Protein 6KU8 (pdb70)

InterPro domains:
  IPR000081 Peptidase C3, picornavirus core protein 2A [PF00947] (864-983)
  IPR000199 Peptidase C3A/C3B, picornaviral [PF00548] (1511-1676)
  IPR000605 Helicase, superfamily 3, single-stranded DNA/RNA virus [PF00910] (1211-1307)
  IPR001205 RNA-directed RNA polymerase, C-terminal domain [PF00680] (1720-2123)
  IPR001676 Picornavirus capsid [PF00073] (92-300)
  IPR001676 Picornavirus capsid [PF00073] (361-524)
  IPR002527 Picornavirus 2B protein [PF01552] (991-1081)
  IPR003138 Picornavirus coat protein VP4 [PF02226] (2-63)
  IPR007094 RNA-directed RNA polymerase, catalytic domain [PS50507] (1920-2033)
  IPR009003 Peptidase S1, PA clan [SSF50494] (847-982)
  IPR009003 Peptidase S1, PA clan [SSF50494] (1505-1694)
  IPR014759 Helicase, superfamily 3, single-stranded RNA virus [PS51218] (1187-1346)
  IPR014838 Poliovirus 3A protein-like [PF08727] (1418-1458)
  IPR027417 P-loop containing nucleoside triphosphate hydrolase [G3DSA:3.40.50.300] (1153-1267)
  IPR027417 P-loop containing nucleoside triphosphate hydrolase [SSF52540] (1193-1328)
  IPR029053 Viral coat protein subunit [G3DSA:2.60.120.20] (69-332)
  IPR029053 Viral coat protein subunit [G3DSA:2.60.120.20] (333-567)
  IPR029053 Viral coat protein subunit [G3DSA:2.60.120.20] (571-848)
  IPR033703 Picornavirus/Calicivirus coat protein [cd00205] (123-325)
  IPR033703 Picornavirus/Calicivirus coat protein [cd00205] (375-558)

Structure (mmCIF, N/CA/C/O backbone):
data_6KU8
#
_entry.id   6KU8
#
_cell.length_a   52.903
_cell.length_b   95.626
_cell.length_c   98.853
_cell.angle_alpha   90.00
_cell.angle_beta   90.00
_cell.angle_gamma   90.00
#
_symmetry.space_group_name_H-M   'C 2 2 21'
#
loop_
_entity.id
_entity.type
_entity.pdbx_description
1 polymer 'Genome polyprotein'
2 non-polymer '4-{2-(4-FLUORO-BENZYL)-6-METHYL-5-[(5-METHYL-ISOXAZOLE-3-CARBONYL)-AMINO]-4-OXO-HEPTANOYLAMINO}-5-(2-OXO-PYRROLIDIN-3-YL)-PENTANOIC ACID ETHYL ESTER'
3 water water
#
loop_
_atom_site.group_PDB
_atom_site.id
_atom_site.type_symbol
_atom_site.label_atom_id
_atom_site.label_alt_id
_atom_site.label_comp_id
_atom_site.label_asym_id
_atom_site.label_entity_id
_atom_site.label_seq_id
_atom_site.pdbx_PDB_ins_code
_atom_site.Cartn_x
_atom_site.Cartn_y
_atom_site.Cartn_z
_atom_site.occupancy
_atom_site.B_iso_or_equiv
_atom_site.auth_seq_id
_atom_site.auth_comp_id
_atom_site.auth_asym_id
_atom_site.auth_atom_id
_atom_site.pdbx_PDB_model_num
ATOM 1 N N . HIS A 1 7 ? 19.485 7.119 3.421 1.00 52.99 4 HIS A N 1
ATOM 2 C CA . HIS A 1 7 ? 20.421 7.443 4.492 1.00 57.43 4 HIS A CA 1
ATOM 3 C C . HIS A 1 7 ? 21.766 7.752 3.857 1.00 53.05 4 HIS A C 1
ATOM 4 O O . HIS A 1 7 ? 21.932 8.801 3.225 1.00 51.48 4 HIS A O 1
ATOM 6 N N . GLU A 1 8 ? 22.727 6.837 4.043 1.00 50.90 5 GLU A N 1
ATOM 7 C CA . GLU A 1 8 ? 23.842 6.742 3.105 1.00 41.18 5 GLU A CA 1
ATOM 8 C C . GLU A 1 8 ? 23.328 6.584 1.679 1.00 31.11 5 GLU A C 1
ATOM 9 O O . GLU A 1 8 ? 23.827 7.238 0.759 1.00 27.35 5 GLU A O 1
ATOM 15 N N . PHE A 1 9 ? 22.317 5.727 1.483 1.00 28.13 6 PHE A N 1
ATOM 16 C CA . PHE A 1 9 ? 21.705 5.557 0.165 1.00 25.86 6 PHE A CA 1
ATOM 17 C C . PHE A 1 9 ? 21.264 6.898 -0.422 1.00 26.62 6 PHE A C 1
ATOM 18 O O . PHE A 1 9 ? 21.569 7.217 -1.577 1.00 23.43 6 PHE A O 1
ATOM 26 N N . VAL A 1 10 ? 20.533 7.695 0.355 1.00 21.79 7 VAL A N 1
ATOM 27 C CA . VAL A 1 10 ? 19.993 8.938 -0.192 1.00 25.68 7 VAL A CA 1
ATOM 28 C C . VAL A 1 10 ? 21.116 9.916 -0.513 1.00 26.89 7 VAL A C 1
ATOM 29 O O . VAL A 1 10 ? 21.125 10.541 -1.581 1.00 23.58 7 VAL A O 1
ATOM 33 N N . ARG A 1 11 ? 22.084 10.070 0.396 1.00 25.06 8 ARG A N 1
ATOM 34 C CA . ARG A 1 11 ? 23.211 10.951 0.104 1.00 27.07 8 ARG A CA 1
ATOM 35 C C . ARG A 1 11 ? 23.941 10.517 -1.163 1.00 27.35 8 ARG A C 1
ATOM 36 O O . ARG A 1 11 ? 24.305 11.355 -1.999 1.00 25.69 8 ARG A O 1
ATOM 44 N N . ALA A 1 12 ? 24.188 9.214 -1.316 1.00 24.48 9 ALA A N 1
ATOM 45 C CA . ALA A 1 12 ? 24.863 8.747 -2.525 1.00 27.37 9 ALA A CA 1
ATOM 46 C C . ALA A 1 12 ? 24.034 9.053 -3.768 1.00 26.37 9 ALA A C 1
ATOM 47 O O . ALA A 1 12 ? 24.583 9.385 -4.828 1.00 25.39 9 ALA A O 1
ATOM 49 N N . LEU A 1 13 ? 22.709 8.953 -3.654 1.00 22.58 10 LEU A N 1
ATOM 50 C CA . LEU A 1 13 ? 21.830 9.307 -4.769 1.00 21.22 10 LEU A CA 1
ATOM 51 C C . LEU A 1 13 ? 22.018 10.764 -5.176 1.00 20.28 10 LEU A C 1
ATOM 52 O O . LEU A 1 13 ? 22.221 11.076 -6.359 1.00 21.72 10 LEU A O 1
ATOM 57 N N . ILE A 1 14 ? 21.954 11.677 -4.206 1.00 22.02 11 ILE A N 1
ATOM 58 C CA . ILE A 1 14 ? 22.152 13.094 -4.510 1.00 21.29 11 ILE A CA 1
ATOM 59 C C . ILE A 1 14 ? 23.507 13.313 -5.183 1.00 22.52 11 ILE A C 1
ATOM 60 O O . ILE A 1 14 ? 23.604 13.978 -6.222 1.00 21.08 11 ILE A O 1
ATOM 65 N N . LYS A 1 15 ? 24.578 12.774 -4.586 1.00 23.01 12 LYS A N 1
ATOM 66 C CA . LYS A 1 15 ? 25.923 13.002 -5.118 1.00 22.66 12 LYS A CA 1
ATOM 67 C C . LYS A 1 15 ? 26.085 12.442 -6.527 1.00 24.28 12 LYS A C 1
ATOM 68 O O . LYS A 1 15 ? 26.771 13.041 -7.368 1.00 23.69 12 LYS A O 1
ATOM 74 N N . ARG A 1 16 ? 25.487 11.282 -6.800 1.00 21.72 13 ARG A N 1
ATOM 75 C CA . ARG A 1 16 ? 25.763 10.588 -8.056 1.00 20.04 13 ARG A CA 1
ATOM 76 C C . ARG A 1 16 ? 24.857 11.075 -9.184 1.00 24.27 13 ARG A C 1
ATOM 77 O O . ARG A 1 16 ? 25.304 11.194 -10.330 1.00 20.56 13 ARG A O 1
ATOM 85 N N . ASN A 1 17 ? 23.591 11.388 -8.879 1.00 20.33 14 ASN A N 1
ATOM 86 C CA . ASN A 1 17 ? 22.591 11.595 -9.918 1.00 22.25 14 ASN A CA 1
ATOM 87 C C . ASN A 1 17 ? 21.931 12.971 -9.927 1.00 20.43 14 ASN A C 1
ATOM 88 O O . ASN A 1 17 ? 21.187 13.260 -10.866 1.00 22.64 14 ASN A O 1
ATOM 93 N N . CYS A 1 18 ? 22.176 13.825 -8.942 1.00 21.22 15 CYS A N 1
ATOM 94 C CA . CYS A 1 18 ? 21.457 15.085 -8.825 1.00 20.15 15 CYS A CA 1
ATOM 95 C C . CYS A 1 18 ? 22.351 16.276 -9.143 1.00 18.78 15 CYS A C 1
ATOM 96 O O . CYS A 1 18 ? 23.550 16.272 -8.853 1.00 20.82 15 CYS A O 1
ATOM 99 N N . HIS A 1 19 ? 21.731 17.304 -9.724 1.00 18.24 16 HIS A N 1
ATOM 100 C CA . HIS A 1 19 ? 22.395 18.505 -10.203 1.00 19.48 16 HIS A CA 1
ATOM 101 C C . HIS A 1 19 ? 21.496 19.710 -9.969 1.00 20.49 16 HIS A C 1
ATOM 102 O O . HIS A 1 19 ? 20.265 19.590 -9.895 1.00 22.52 16 HIS A O 1
ATOM 109 N N . VAL A 1 20 ? 22.127 20.874 -9.857 1.00 22.39 17 VAL A N 1
ATOM 110 C CA . VAL A 1 20 ? 21.414 22.135 -9.695 1.00 20.39 17 VAL A CA 1
ATOM 111 C C . VAL A 1 20 ? 21.019 22.628 -11.076 1.00 23.51 17 VAL A C 1
ATOM 112 O O . VAL A 1 20 ? 21.879 22.863 -11.928 1.00 26.26 17 VAL A O 1
ATOM 116 N N . ILE A 1 21 ? 19.725 22.797 -11.297 1.00 21.32 18 ILE A N 1
ATOM 117 C CA . ILE A 1 21 ? 19.208 23.339 -12.546 1.00 27.92 18 ILE A CA 1
ATOM 118 C C . ILE A 1 21 ? 18.704 24.742 -12.252 1.00 27.71 18 ILE A C 1
ATOM 119 O O . ILE A 1 21 ? 17.996 24.960 -11.262 1.00 28.51 18 ILE A O 1
ATOM 124 N N . THR A 1 22 ? 19.109 25.700 -13.079 1.00 24.56 19 THR A N 1
ATOM 125 C CA . THR A 1 22 ? 18.781 27.106 -12.883 1.00 30.10 19 THR A CA 1
ATOM 126 C C . THR A 1 22 ? 17.942 27.546 -14.070 1.00 30.03 19 THR A C 1
ATOM 127 O O . THR A 1 22 ? 18.376 27.404 -15.216 1.00 29.46 19 THR A O 1
ATOM 131 N N . THR A 1 23 ? 16.736 28.038 -13.799 1.00 29.86 20 THR A N 1
ATOM 132 C CA . THR A 1 23 ? 15.883 28.644 -14.816 1.00 32.79 20 THR A CA 1
ATOM 133 C C . THR A 1 23 ? 15.446 30.018 -14.325 1.00 35.88 20 THR A C 1
ATOM 134 O O . THR A 1 23 ? 15.805 30.451 -13.228 1.00 35.20 20 THR A O 1
ATOM 138 N N . SER A 1 24 ? 14.644 30.707 -15.139 1.00 34.79 21 SER A N 1
ATOM 139 C CA . SER A 1 24 ? 14.073 31.966 -14.687 1.00 35.67 21 SER A CA 1
ATOM 140 C C . SER A 1 24 ? 13.215 31.782 -13.442 1.00 39.37 21 SER A C 1
ATOM 141 O O . SER A 1 24 ? 12.977 32.752 -12.719 1.00 37.93 21 SER A O 1
ATOM 144 N N . LYS A 1 25 ? 12.763 30.559 -13.159 1.00 35.50 22 LYS A N 1
ATOM 145 C CA . LYS A 1 25 ? 11.994 30.299 -11.946 1.00 37.92 22 LYS A CA 1
ATOM 146 C C . LYS A 1 25 ? 12.874 30.018 -10.729 1.00 38.25 22 LYS A C 1
ATOM 147 O O . LYS A 1 25 ? 12.343 29.675 -9.664 1.00 40.33 22 LYS A O 1
ATOM 153 N N . GLY A 1 26 ? 14.187 30.152 -10.857 1.00 33.32 23 GLY A N 1
ATOM 154 C CA . GLY A 1 26 ? 15.093 29.919 -9.752 1.00 30.86 23 GLY A CA 1
ATOM 155 C C . GLY A 1 26 ? 15.846 28.608 -9.876 1.00 27.57 23 GLY A C 1
ATOM 156 O O . GLY A 1 26 ? 15.946 28.003 -10.947 1.00 25.75 23 GLY A O 1
ATOM 157 N N . GLU A 1 27 ? 16.378 28.164 -8.737 1.00 24.45 24 GLU A N 1
ATOM 158 C CA . GLU A 1 27 ? 17.186 26.957 -8.645 1.00 25.13 24 GLU A CA 1
ATOM 159 C C . GLU A 1 27 ? 16.321 25.771 -8.235 1.00 24.63 24 GLU A C 1
ATOM 160 O O . GLU A 1 27 ? 15.530 25.863 -7.296 1.00 22.49 24 GLU A O 1
ATOM 166 N N . PHE A 1 28 ? 16.488 24.661 -8.941 1.00 20.23 25 PHE A N 1
ATOM 167 C CA . PHE A 1 28 ? 15.771 23.425 -8.666 1.00 21.88 25 PHE A CA 1
ATOM 168 C C . PHE A 1 28 ? 16.779 22.296 -8.569 1.00 22.04 25 PHE A C 1
ATOM 169 O O . PHE A 1 28 ? 17.899 22.397 -9.083 1.00 19.91 25 PHE A O 1
ATOM 177 N N . ASN A 1 29 ? 16.362 21.212 -7.915 1.00 19.01 26 ASN A N 1
ATOM 178 C CA . ASN A 1 29 ? 17.109 19.963 -7.961 1.00 16.94 26 ASN A CA 1
ATOM 179 C C . ASN A 1 29 ? 16.659 19.166 -9.176 1.00 21.73 26 ASN A C 1
ATOM 180 O O . ASN A 1 29 ? 15.458 19.026 -9.421 1.00 19.03 26 ASN A O 1
ATOM 185 N N . MET A 1 30 ? 17.629 18.649 -9.927 1.00 18.64 27 MET A N 1
ATOM 186 C CA . MET A 1 30 ? 17.391 17.781 -11.066 1.00 19.22 27 MET A CA 1
ATOM 187 C C . MET A 1 30 ? 17.859 16.374 -10.719 1.00 19.40 27 MET A C 1
ATOM 188 O O . MET A 1 30 ? 18.990 16.187 -10.249 1.00 20.00 27 MET A O 1
ATOM 193 N N . LEU A 1 31 ? 16.994 15.389 -10.943 1.00 18.79 28 LEU A N 1
ATOM 194 C CA . LEU A 1 31 ? 17.276 13.999 -10.591 1.00 19.41 28 LEU A CA 1
ATOM 195 C C . LEU A 1 31 ? 17.491 13.194 -11.871 1.00 21.18 28 LEU A C 1
ATOM 196 O O . LEU A 1 31 ? 16.547 12.954 -12.627 1.00 20.71 28 LEU A O 1
ATOM 201 N N . GLY A 1 32 ? 18.726 12.756 -12.106 1.00 22.96 29 GLY A N 1
ATOM 202 C CA . GLY A 1 32 ? 18.968 11.830 -13.198 1.00 22.67 29 GLY A CA 1
ATOM 203 C C . GLY A 1 32 ? 18.376 10.466 -12.888 1.00 22.39 29 GLY A C 1
ATOM 204 O O . GLY A 1 32 ? 18.418 9.988 -11.750 1.00 21.76 29 GLY A O 1
ATOM 205 N N . ILE A 1 33 ? 17.806 9.834 -13.915 1.00 20.51 30 ILE A N 1
ATOM 206 C CA . ILE A 1 33 ? 17.106 8.560 -13.769 1.00 18.27 30 ILE A CA 1
ATOM 207 C C . ILE A 1 33 ? 17.893 7.421 -14.411 1.00 23.90 30 ILE A C 1
ATOM 208 O O . ILE A 1 33 ? 18.081 6.357 -13.809 1.00 21.86 30 ILE A O 1
ATOM 213 N N . HIS A 1 34 ? 18.350 7.623 -15.644 1.00 19.78 31 HIS A N 1
ATOM 214 C CA . HIS A 1 34 ? 19.050 6.605 -16.425 1.00 21.43 31 HIS A CA 1
ATOM 215 C C . HIS A 1 34 ? 19.505 7.253 -17.715 1.00 24.98 31 HIS A C 1
ATOM 216 O O . HIS A 1 34 ? 18.884 8.216 -18.183 1.00 23.60 31 HIS A O 1
ATOM 223 N N . ASP A 1 35 ? 20.589 6.713 -18.284 1.00 27.93 32 ASP A N 1
ATOM 224 C CA . ASP A 1 35 ? 21.138 7.180 -19.557 1.00 24.35 32 ASP A CA 1
ATOM 225 C C . ASP A 1 35 ? 21.247 8.707 -19.511 1.00 23.61 32 ASP A C 1
ATOM 226 O O . ASP A 1 35 ? 21.879 9.250 -18.593 1.00 22.34 32 ASP A O 1
ATOM 231 N N . ASN A 1 36 ? 20.679 9.433 -20.467 1.00 20.28 33 ASN A N 1
ATOM 232 C CA . ASN A 1 36 ? 20.719 10.890 -20.471 1.00 23.07 33 ASN A CA 1
ATOM 233 C C . ASN A 1 36 ? 19.378 11.495 -20.078 1.00 19.45 33 ASN A C 1
ATOM 234 O O . ASN A 1 36 ? 19.089 12.634 -20.447 1.00 23.62 33 ASN A O 1
ATOM 239 N N . CYS A 1 37 ? 18.544 10.749 -19.351 1.00 22.17 34 CYS A N 1
ATOM 240 C CA . CYS A 1 37 ? 17.184 11.173 -19.032 1.00 22.01 34 CYS A CA 1
ATOM 241 C C . CYS A 1 37 ? 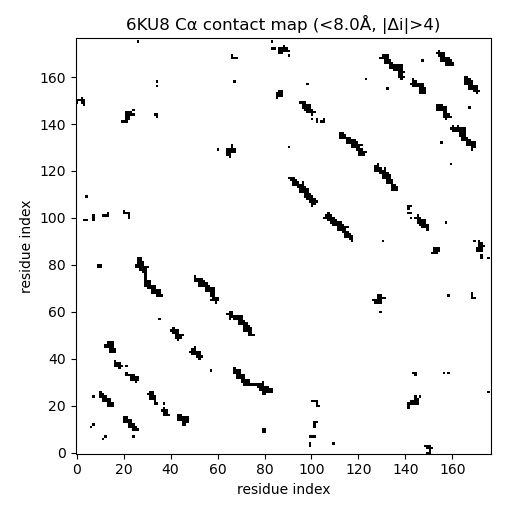17.097 11.596 -17.569 1.00 21.38 34 CYS A C 1
ATOM 242 O O . CYS A 1 37 ? 17.398 10.799 -16.673 1.00 21.01 34 CYS A O 1
ATOM 245 N N . ALA A 1 38 ? 16.666 12.834 -17.336 1.00 18.21 35 ALA A N 1
ATOM 246 C CA . ALA A 1 38 ? 16.496 13.385 -15.998 1.00 20.25 35 ALA A CA 1
ATOM 247 C C . ALA A 1 38 ? 15.060 13.847 -15.797 1.00 21.90 35 ALA A C 1
ATOM 248 O O . ALA A 1 38 ? 14.281 14.003 -16.739 1.00 23.05 35 ALA A O 1
ATOM 250 N N . VAL A 1 39 ? 14.726 14.089 -14.541 1.00 18.13 36 VAL A N 1
ATOM 251 C CA . VAL A 1 39 ? 13.417 14.579 -14.153 1.00 16.08 36 VAL A CA 1
ATOM 252 C C . VAL A 1 39 ? 13.586 15.953 -13.512 1.00 23.51 36 VAL A C 1
ATOM 253 O O . VAL A 1 39 ? 14.557 16.203 -12.789 1.00 21.06 36 VAL A O 1
ATOM 257 N N . VAL A 1 40 ? 12.685 16.867 -13.862 1.00 19.41 37 VAL A N 1
ATOM 258 C CA . VAL A 1 40 ? 12.608 18.191 -13.245 1.00 17.81 37 VAL A CA 1
ATOM 259 C C . VAL A 1 40 ? 11.153 18.550 -13.046 1.00 21.85 37 VAL A C 1
ATOM 260 O O . VAL A 1 40 ? 10.262 18.052 -13.755 1.00 23.39 37 VAL A O 1
ATOM 264 N N . PRO A 1 41 ? 10.867 19.439 -12.111 1.00 21.97 38 PRO A N 1
ATOM 265 C CA . PRO A 1 41 ? 9.481 19.882 -11.958 1.00 22.35 38 PRO A CA 1
ATOM 266 C C . PRO A 1 41 ? 9.030 20.652 -13.196 1.00 24.12 38 PRO A C 1
ATOM 267 O O . PRO A 1 41 ? 9.775 21.461 -13.755 1.00 23.34 38 PRO A O 1
ATOM 271 N N . THR A 1 42 ? 7.804 20.371 -13.639 1.00 22.12 39 THR A N 1
ATOM 272 C CA . THR A 1 42 ? 7.277 21.042 -14.829 1.00 21.77 39 THR A CA 1
ATOM 273 C C . THR A 1 42 ? 7.259 22.557 -14.656 1.00 26.80 39 THR A C 1
ATOM 274 O O . THR A 1 42 ? 7.535 23.296 -15.608 1.00 25.57 39 THR A O 1
ATOM 278 N N . HIS A 1 43 ? 6.949 23.043 -13.448 1.00 26.26 40 HIS A N 1
ATOM 279 C CA . HIS A 1 43 ? 6.866 24.491 -13.247 1.00 30.33 40 HIS A CA 1
ATOM 280 C C . HIS A 1 43 ? 8.230 25.172 -13.192 1.00 30.83 40 HIS A C 1
ATOM 281 O O . HIS A 1 43 ? 8.281 26.395 -13.022 1.00 29.85 40 HIS A O 1
ATOM 288 N N . ALA A 1 44 ? 9.334 24.430 -13.311 1.00 24.79 41 ALA A N 1
ATOM 289 C CA . ALA A 1 44 ? 10.617 25.082 -13.538 1.00 28.03 41 ALA A CA 1
ATOM 290 C C . ALA A 1 44 ? 10.688 25.695 -14.929 1.00 27.61 41 ALA A C 1
ATOM 291 O O . ALA A 1 44 ? 11.530 26.566 -15.170 1.00 30.14 41 ALA A O 1
ATOM 293 N N . GLU A 1 45 ? 9.821 25.257 -15.842 1.00 29.99 42 GLU A N 1
ATOM 294 C CA . GLU A 1 45 ? 9.697 25.830 -17.186 1.00 31.83 42 GLU A CA 1
ATOM 295 C C . GLU A 1 45 ? 11.019 25.802 -17.948 1.00 33.58 42 GLU A C 1
ATOM 296 O O . GLU A 1 45 ? 11.467 26.810 -18.504 1.00 29.35 42 GLU A O 1
ATOM 302 N N . CYS A 1 46 ? 11.636 24.623 -18.000 1.00 28.93 43 CYS A N 1
ATOM 303 C CA . CYS A 1 46 ? 12.910 24.497 -18.697 1.00 27.23 43 CYS A CA 1
ATOM 304 C C . CYS A 1 46 ? 12.743 24.800 -20.183 1.00 33.57 43 CYS A C 1
ATOM 305 O O . CYS A 1 46 ? 11.719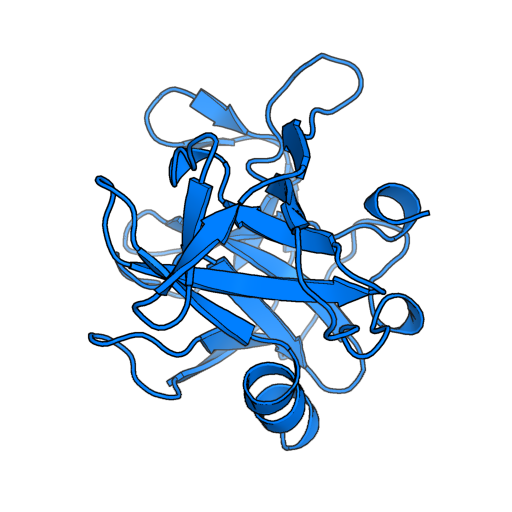 24.475 -20.789 1.00 31.01 43 CYS A O 1
ATOM 308 N N . GLY A 1 47 ? 13.756 25.440 -20.766 1.00 33.14 44 GLY A N 1
ATOM 309 C CA . GLY A 1 47 ? 13.770 25.761 -22.179 1.00 32.99 44 GLY A CA 1
ATOM 310 C C . GLY A 1 47 ? 14.489 24.715 -23.009 1.00 36.21 44 GLY A C 1
ATOM 311 O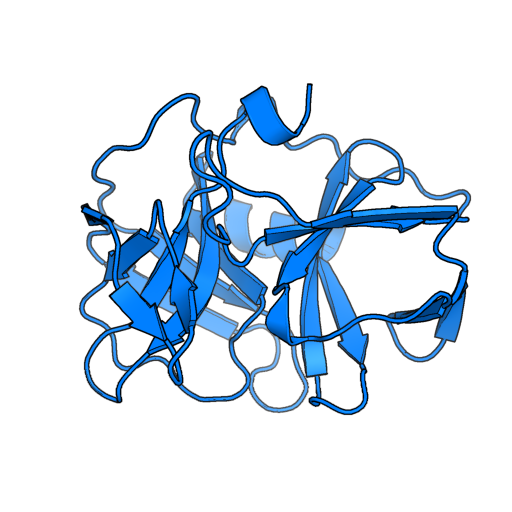 O . GLY A 1 47 ? 14.761 23.598 -22.559 1.00 33.45 44 GLY A O 1
ATOM 312 N N . ASP A 1 48 ? 14.790 25.086 -24.256 1.00 34.50 45 ASP A N 1
ATOM 313 C CA . ASP A 1 48 ? 15.469 24.161 -25.154 1.00 34.15 45 ASP A CA 1
ATOM 314 C C . ASP A 1 48 ? 16.908 23.924 -24.734 1.00 30.93 45 ASP A C 1
ATOM 315 O O . ASP A 1 48 ? 17.506 22.921 -25.132 1.00 31.31 45 ASP A O 1
ATOM 320 N N . SER A 1 49 ? 17.476 24.813 -23.938 1.00 31.81 46 SER A N 1
ATOM 321 C CA . SER A 1 49 ? 18.681 24.488 -23.201 1.00 30.97 46 SER A CA 1
ATOM 322 C C . SER A 1 49 ? 18.498 24.967 -21.773 1.00 33.51 46 SER A C 1
ATOM 323 O O . SER A 1 49 ? 17.784 25.944 -21.508 1.00 31.90 46 SER A O 1
ATOM 326 N N . VAL A 1 50 ? 19.125 24.239 -20.853 1.00 30.44 47 VAL A N 1
ATOM 327 C CA . VAL A 1 50 ? 18.965 24.457 -19.427 1.00 30.16 47 VAL A CA 1
ATOM 328 C C . VAL A 1 50 ? 20.344 2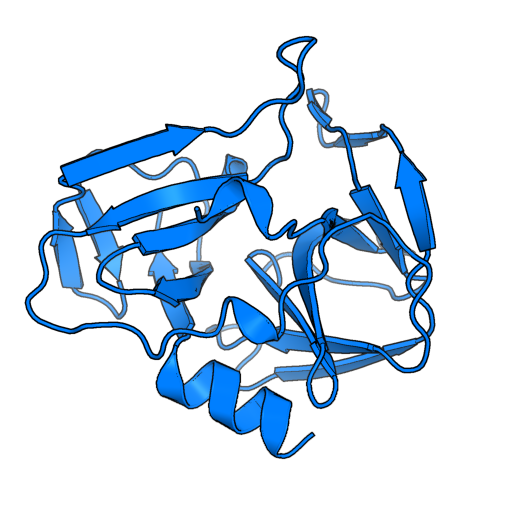4.639 -18.815 1.00 27.95 47 VAL A C 1
ATOM 329 O O . VAL A 1 50 ? 21.337 24.073 -19.287 1.00 27.28 47 VAL A O 1
ATOM 333 N N . THR A 1 51 ? 20.399 25.451 -17.768 1.00 26.08 48 THR A N 1
ATOM 334 C CA . THR A 1 51 ? 21.613 25.638 -16.983 1.00 28.98 48 THR A CA 1
ATOM 335 C C . THR A 1 51 ? 21.690 24.539 -15.931 1.00 30.15 48 THR A C 1
ATOM 336 O O . THR A 1 51 ? 20.876 24.501 -15.001 1.00 27.86 48 THR A O 1
ATOM 340 N N . ILE A 1 52 ? 22.671 23.652 -16.077 1.00 26.46 49 ILE A N 1
ATOM 341 C CA . ILE A 1 52 ? 22.928 22.577 -15.130 1.00 24.63 49 ILE A CA 1
ATOM 342 C C . ILE A 1 52 ? 24.312 22.800 -14.535 1.00 25.25 49 ILE A C 1
ATOM 343 O O . ILE A 1 52 ? 25.296 22.907 -15.276 1.00 24.27 49 ILE A O 1
ATOM 348 N N . ASP A 1 53 ? 24.384 22.872 -13.204 1.00 21.56 50 ASP A N 1
ATOM 349 C CA . ASP A 1 53 ? 25.638 23.140 -12.495 1.00 24.51 50 ASP A CA 1
ATOM 350 C C . ASP A 1 53 ? 26.395 24.300 -13.151 1.00 26.57 50 ASP A C 1
ATOM 351 O O . ASP A 1 53 ? 27.611 24.252 -13.346 1.00 25.52 50 ASP A O 1
ATOM 356 N N . GLY A 1 54 ? 25.660 25.346 -13.514 1.00 25.03 51 GLY A N 1
ATOM 357 C CA . GLY A 1 54 ? 26.262 26.547 -14.054 1.00 25.92 51 GLY A CA 1
ATOM 358 C C . GLY A 1 54 ? 26.665 26.493 -15.511 1.00 32.83 51 GLY A C 1
ATOM 359 O O . GLY A 1 54 ? 27.305 27.435 -15.991 1.00 36.14 51 GLY A O 1
ATOM 360 N N . ARG A 1 55 ? 26.314 25.440 -16.241 1.00 25.73 52 ARG A N 1
ATOM 361 C CA . ARG A 1 55 ? 26.659 25.338 -17.655 1.00 31.47 52 ARG A CA 1
ATOM 362 C C . ARG A 1 55 ? 25.406 25.117 -18.490 1.00 31.81 52 ARG A C 1
ATOM 363 O O . ARG A 1 55 ? 24.460 24.460 -18.048 1.00 28.43 52 ARG A O 1
ATOM 371 N N . GLU A 1 56 ? 25.411 25.640 -19.719 1.00 30.03 53 GLU A N 1
ATOM 372 C CA . GLU A 1 56 ? 24.279 25.426 -20.616 1.00 29.67 53 GLU A CA 1
ATOM 373 C C . GLU A 1 56 ? 24.349 24.026 -21.207 1.00 28.00 53 GLU A C 1
ATOM 374 O O . GLU A 1 56 ? 25.373 23.624 -21.763 1.00 28.11 53 GLU A O 1
ATOM 380 N N . VAL A 1 57 ? 23.257 23.281 -21.070 1.00 29.36 54 VAL A N 1
ATOM 381 C CA . VAL A 1 57 ? 23.134 21.934 -21.606 1.00 23.28 54 VAL A CA 1
ATOM 382 C C . VAL A 1 57 ? 21.946 21.914 -22.561 1.00 28.07 54 VAL A C 1
ATOM 38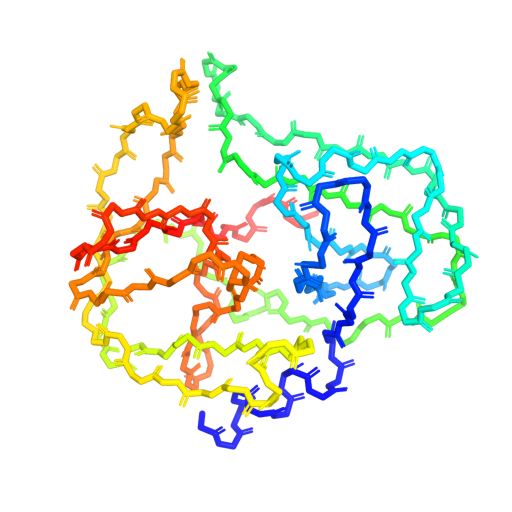3 O O . VAL A 1 57 ? 20.842 22.335 -22.193 1.00 25.13 54 VAL A O 1
ATOM 387 N N . ARG A 1 58 ? 22.170 21.420 -23.779 1.00 24.80 55 ARG A N 1
ATOM 388 C CA . ARG A 1 58 ? 21.095 21.343 -24.759 1.00 22.84 55 ARG A CA 1
ATOM 389 C C . ARG A 1 58 ? 20.141 20.205 -24.425 1.00 23.26 55 ARG A C 1
ATOM 390 O O . ARG A 1 58 ? 20.574 19.080 -24.142 1.00 25.93 55 ARG A O 1
ATOM 398 N N . VAL A 1 59 ? 18.842 20.502 -24.461 1.00 28.78 56 VAL A N 1
ATOM 399 C CA . VAL A 1 59 ? 17.790 19.506 -24.256 1.00 24.00 56 VAL A CA 1
ATOM 400 C C . VAL A 1 59 ? 17.416 18.918 -25.614 1.00 26.36 56 VAL A C 1
ATOM 401 O O . VAL A 1 59 ? 16.871 19.616 -26.469 1.00 24.95 56 VAL A O 1
ATOM 405 N N . LEU A 1 60 ? 17.680 17.623 -25.802 1.00 22.86 57 LEU A N 1
ATOM 406 C CA . LEU A 1 60 ? 17.339 16.978 -27.067 1.00 24.95 57 LEU A CA 1
ATOM 407 C C . LEU A 1 60 ? 15.834 16.782 -27.195 1.00 31.68 57 LEU A C 1
ATOM 408 O O . LEU A 1 60 ? 15.269 16.946 -28.282 1.00 31.50 57 LEU A O 1
ATOM 413 N N . LYS A 1 61 ? 15.169 16.440 -26.095 1.00 26.43 58 LYS A N 1
ATOM 414 C CA . LYS A 1 61 ? 13.732 16.224 -26.079 1.00 23.58 58 LYS A CA 1
ATOM 415 C C . LYS A 1 61 ? 13.230 16.468 -24.664 1.00 28.79 58 LYS A C 1
ATOM 416 O O . LYS A 1 61 ? 13.920 16.155 -23.688 1.00 24.84 58 LYS A O 1
ATOM 422 N N . GLN A 1 62 ? 12.031 17.048 -24.571 1.00 26.83 59 GLN A N 1
ATOM 423 C CA . GLN A 1 62 ? 11.364 17.340 -23.306 1.00 25.94 59 GLN A CA 1
ATOM 424 C C . GLN A 1 62 ? 9.991 16.677 -23.334 1.00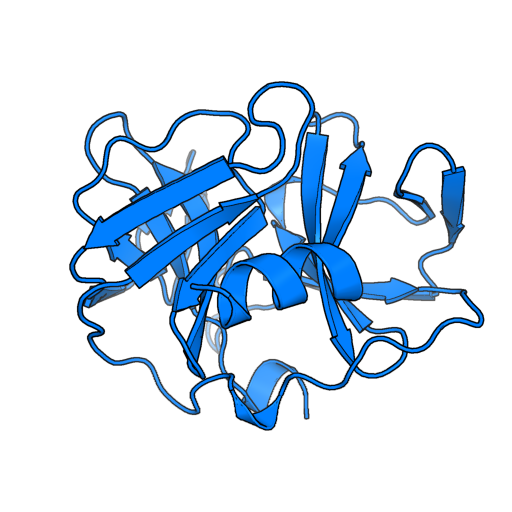 31.88 59 GLN A C 1
ATOM 425 O O . GLN A 1 62 ? 9.273 16.791 -24.333 1.00 30.37 59 GLN A O 1
ATOM 431 N N . CYS A 1 63 ? 9.642 15.935 -22.277 1.00 25.49 60 CYS A N 1
ATOM 432 C CA . CYS A 1 63 ? 8.329 15.290 -22.181 1.00 25.84 60 CYS A CA 1
ATOM 433 C C . CYS A 1 63 ? 7.637 15.749 -20.905 1.00 28.30 60 CYS A C 1
ATOM 434 O O . CYS A 1 63 ? 8.070 15.407 -19.800 1.00 22.09 60 CYS A O 1
ATOM 437 N N . ILE A 1 64 ? 6.551 16.496 -21.054 1.00 27.82 61 ILE A N 1
ATOM 438 C CA . ILE A 1 64 ? 5.770 16.960 -19.914 1.00 25.94 61 ILE A CA 1
ATOM 439 C C . ILE A 1 64 ? 4.741 15.874 -19.622 1.00 29.26 61 ILE A C 1
ATOM 440 O O . ILE A 1 64 ? 3.836 15.636 -20.420 1.00 26.28 61 ILE A O 1
ATOM 445 N N . LEU A 1 65 ? 4.901 15.186 -18.496 1.00 23.69 62 LEU A N 1
ATOM 446 C CA . LEU A 1 65 ? 4.098 14.008 -18.222 1.00 23.16 62 LEU A CA 1
ATOM 447 C C . LEU A 1 65 ? 2.721 14.376 -17.694 1.00 26.99 62 LEU A C 1
ATOM 448 O O . LEU A 1 65 ? 2.564 15.261 -16.843 1.00 24.20 62 LEU A O 1
ATOM 453 N N . THR A 1 66 ? 1.736 13.626 -18.163 1.00 24.55 63 THR A N 1
ATOM 454 C CA . THR A 1 66 ? 0.332 13.874 -17.916 1.00 32.31 63 THR A CA 1
ATOM 455 C C . THR A 1 66 ? -0.308 12.531 -17.583 1.00 28.24 63 THR A C 1
ATOM 456 O O . THR A 1 66 ? 0.237 11.479 -17.921 1.00 33.21 63 THR A O 1
ATOM 460 N N . ASP A 1 67 ? -1.448 12.553 -16.893 1.00 31.80 64 ASP A N 1
ATOM 461 C CA . ASP A 1 67 ? -2.206 11.316 -16.737 1.00 31.86 64 ASP A CA 1
ATOM 462 C C . ASP A 1 67 ? -3.083 11.114 -17.981 1.00 35.99 64 ASP A C 1
ATOM 463 O O . ASP A 1 67 ? -3.047 11.913 -18.917 1.00 32.22 64 ASP A O 1
ATOM 468 N N . THR A 1 68 ? -3.879 10.036 -18.009 1.00 39.78 65 THR A N 1
ATOM 469 C CA . THR A 1 68 ? -4.680 9.765 -19.207 1.00 46.89 65 THR A CA 1
ATOM 470 C C . THR A 1 68 ? -5.801 10.774 -19.416 1.00 45.84 65 THR A C 1
ATOM 471 O O . THR A 1 68 ? -6.530 10.665 -20.406 1.00 48.95 65 THR A O 1
ATOM 475 N N . ASN A 1 69 ? -5.973 11.740 -18.516 1.00 45.66 66 ASN A N 1
ATOM 476 C CA . ASN A 1 69 ? -6.895 12.844 -18.732 1.00 42.35 66 ASN A CA 1
ATOM 477 C C . ASN A 1 69 ? -6.155 14.151 -18.966 1.00 40.99 66 ASN A C 1
ATOM 478 O O . ASN A 1 69 ? -6.725 15.228 -18.782 1.00 40.58 66 ASN A O 1
ATOM 483 N N . ASP A 1 70 ? -4.887 14.070 -19.371 1.00 40.30 67 ASP A N 1
ATOM 484 C CA . ASP A 1 70 ? -4.085 15.239 -19.724 1.00 37.66 67 ASP A CA 1
ATOM 485 C C . ASP A 1 70 ? -3.926 16.210 -18.558 1.00 35.69 67 ASP A C 1
ATOM 486 O O . ASP A 1 70 ? -3.730 17.410 -18.766 1.00 30.54 67 ASP A O 1
ATOM 491 N N . THR A 1 71 ? -3.991 15.702 -17.325 1.00 30.76 68 THR A N 1
ATOM 492 C CA . THR A 1 71 ? -3.691 16.505 -16.145 1.00 32.48 68 THR A CA 1
ATOM 493 C C . THR A 1 71 ? -2.201 16.416 -15.830 1.00 26.42 68 THR A C 1
ATOM 494 O O . THR A 1 71 ? -1.630 15.323 -15.809 1.00 26.52 68 THR A O 1
ATOM 498 N N . ASP A 1 72 ? -1.582 17.568 -15.582 1.00 25.92 69 ASP A N 1
ATOM 499 C CA . ASP A 1 72 ? -0.165 17.614 -15.238 1.00 27.56 69 ASP A CA 1
ATOM 500 C C . ASP A 1 72 ? 0.161 16.708 -14.060 1.00 23.33 69 ASP A C 1
ATOM 501 O O . ASP A 1 72 ? -0.537 16.706 -13.047 1.00 21.03 69 ASP A O 1
ATOM 506 N N . THR A 1 73 ? 1.240 15.940 -14.192 1.00 25.01 70 THR A N 1
ATOM 507 C CA . THR A 1 73 ? 1.837 15.288 -13.035 1.00 21.67 70 THR A CA 1
ATOM 508 C C . THR A 1 73 ? 2.826 16.195 -12.306 1.00 22.20 70 THR A C 1
ATOM 509 O O . THR A 1 73 ? 3.257 15.849 -11.201 1.00 20.43 70 THR A O 1
ATOM 513 N N . GLU A 1 74 ? 3.213 17.322 -12.902 1.00 21.18 71 GLU A N 1
ATOM 514 C CA . GLU A 1 74 ? 4.267 18.226 -12.438 1.00 22.92 71 GLU A CA 1
ATOM 515 C C . GLU A 1 74 ? 5.650 17.636 -12.709 1.00 21.16 71 GLU A C 1
ATOM 516 O O . GLU A 1 74 ? 6.665 18.239 -12.307 1.00 21.20 71 GLU A O 1
ATOM 522 N N . ILE A 1 75 ? 5.733 16.481 -13.361 1.00 23.87 72 ILE A N 1
ATOM 523 C CA . ILE A 1 75 ? 6.999 15.880 -13.749 1.00 21.63 72 ILE A CA 1
ATOM 524 C C . ILE A 1 75 ? 7.250 16.122 -15.230 1.00 23.05 72 ILE A C 1
ATOM 525 O O . ILE A 1 75 ? 6.409 15.800 -16.081 1.00 22.52 72 ILE A O 1
ATOM 530 N N . THR A 1 76 ? 8.426 16.658 -15.536 1.00 23.52 73 THR A N 1
ATOM 531 C CA . THR A 1 76 ? 8.919 16.778 -16.896 1.00 23.40 73 THR A CA 1
ATOM 532 C C . THR A 1 76 ? 10.191 15.954 -17.026 1.00 24.49 73 THR A C 1
ATOM 533 O O . THR A 1 76 ? 11.062 16.018 -16.151 1.00 21.42 73 THR A O 1
ATOM 537 N N . LEU A 1 77 ? 10.273 15.150 -18.095 1.00 22.86 74 LEU A N 1
ATOM 538 C CA . LEU A 1 77 ? 11.483 14.410 -18.432 1.00 20.73 74 LEU A CA 1
ATOM 539 C C . LEU A 1 77 ? 12.327 15.247 -19.378 1.00 22.29 74 LEU A C 1
ATOM 540 O O . LEU A 1 77 ? 11.805 15.796 -20.355 1.00 20.74 74 LEU A O 1
ATOM 545 N N . LEU A 1 78 ? 13.620 15.358 -19.092 1.00 21.69 75 LEU A N 1
ATOM 546 C CA . LEU A 1 78 ? 14.565 15.980 -20.012 1.00 21.91 75 LEU A CA 1
ATOM 547 C C . LEU A 1 78 ? 15.504 14.910 -20.541 1.00 23.15 75 LEU A C 1
ATOM 548 O O . LEU A 1 78 ? 16.078 14.143 -19.760 1.00 23.16 75 LEU A O 1
ATOM 553 N N . TRP A 1 79 ? 15.646 14.844 -21.858 1.00 22.62 76 TRP A N 1
ATOM 554 C CA . TRP A 1 79 ? 16.678 14.020 -22.480 1.00 22.46 76 TRP A CA 1
ATOM 555 C C . TRP A 1 79 ? 17.780 14.981 -22.905 1.00 22.72 76 TRP A C 1
ATOM 556 O O . TRP A 1 79 ? 17.566 15.844 -23.764 1.00 24.26 76 TRP A O 1
ATOM 567 N N . LEU A 1 80 ? 18.944 14.841 -22.285 1.00 18.50 77 LEU A N 1
ATOM 568 C CA . LEU A 1 80 ? 20.008 15.833 -22.327 1.00 23.20 77 LEU A CA 1
ATOM 569 C C . LEU A 1 80 ? 21.104 15.447 -23.308 1.00 22.96 77 LEU A C 1
ATOM 570 O O . LEU A 1 80 ? 21.430 14.271 -23.475 1.00 26.38 77 LEU A O 1
ATOM 575 N N . ASP A 1 81 ? 21.690 16.463 -23.940 1.00 26.26 78 ASP A N 1
ATOM 576 C CA . ASP A 1 81 ? 22.775 16.254 -24.900 1.00 25.48 78 ASP A CA 1
ATOM 577 C C . ASP A 1 81 ? 24.103 16.243 -24.148 1.00 23.91 78 ASP A C 1
ATOM 578 O O . ASP A 1 81 ? 24.842 17.225 -24.104 1.00 28.71 78 ASP A O 1
ATOM 583 N N . GLN A 1 82 ? 24.399 15.096 -23.542 1.00 23.76 79 GLN A N 1
ATOM 584 C CA . GLN A 1 82 ? 25.580 14.914 -22.707 1.00 28.60 79 GLN A CA 1
ATOM 585 C C . GLN A 1 82 ? 26.138 13.524 -22.965 1.00 27.38 79 GLN A C 1
ATOM 586 O O . GLN A 1 82 ? 25.417 12.620 -23.401 1.00 24.59 79 GLN A O 1
ATOM 592 N N . ASN A 1 83 ? 27.438 13.364 -22.689 1.00 25.85 80 ASN A N 1
ATOM 593 C CA . ASN A 1 83 ? 28.088 12.060 -22.773 1.00 25.88 80 ASN A CA 1
ATOM 594 C C . ASN A 1 83 ? 27.836 11.223 -21.531 1.00 28.89 80 ASN A C 1
ATOM 595 O O . ASN A 1 83 ? 27.755 9.997 -21.619 1.00 26.66 80 ASN A O 1
ATOM 600 N N . GLU A 1 84 ? 27.709 11.866 -20.374 1.00 28.77 81 GLU A N 1
ATOM 601 C CA . GLU A 1 84 ? 27.527 11.128 -19.135 1.00 33.17 81 GLU A CA 1
ATOM 602 C C . GLU A 1 84 ? 26.233 10.325 -19.151 1.00 28.04 81 GLU A C 1
ATOM 603 O O . GLU A 1 84 ? 25.213 10.757 -19.696 1.00 26.42 81 GLU A O 1
ATOM 609 N N . LYS A 1 85 ? 26.285 9.152 -18.531 1.00 26.89 82 LYS A N 1
ATOM 610 C CA . LYS A 1 85 ? 25.123 8.317 -18.275 1.00 29.70 82 LYS A CA 1
ATOM 611 C C . LYS A 1 85 ? 24.812 8.339 -16.786 1.00 28.68 82 LYS A C 1
ATOM 612 O O . LYS A 1 85 ? 25.679 8.043 -15.954 1.00 26.58 82 LYS A O 1
ATOM 618 N N . PHE A 1 86 ? 23.577 8.679 -16.454 1.00 26.27 83 PHE A N 1
ATOM 619 C CA . PHE A 1 86 ? 23.152 8.584 -15.071 1.00 26.90 83 PHE A CA 1
ATOM 620 C C . PHE A 1 86 ? 23.211 7.129 -14.612 1.00 23.21 83 PHE A C 1
ATOM 621 O O . PHE A 1 86 ? 22.988 6.199 -15.394 1.00 23.26 83 PHE A O 1
ATOM 629 N N . ARG A 1 87 ? 23.550 6.935 -13.346 1.00 21.79 84 ARG A N 1
ATOM 630 C CA . ARG A 1 87 ? 23.319 5.648 -12.709 1.00 24.60 84 ARG A CA 1
ATOM 631 C C . ARG A 1 87 ? 21.844 5.288 -12.819 1.00 24.18 84 ARG A C 1
ATOM 632 O O . ARG A 1 87 ? 20.970 6.081 -12.456 1.00 23.70 84 ARG A O 1
ATOM 640 N N . ASP A 1 88 ? 21.567 4.102 -13.352 1.00 21.30 85 ASP A N 1
ATOM 641 C CA . ASP A 1 88 ? 20.187 3.694 -13.589 1.00 24.42 85 ASP A CA 1
ATOM 642 C C . ASP A 1 88 ? 19.522 3.365 -12.261 1.00 23.29 85 ASP A C 1
ATOM 643 O O . ASP A 1 88 ? 19.772 2.308 -11.686 1.00 24.37 85 ASP A O 1
ATOM 648 N N . ILE A 1 89 ? 18.641 4.242 -11.781 1.00 22.60 86 ILE A N 1
ATOM 649 C CA . ILE A 1 89 ? 17.996 4.032 -10.485 1.00 21.68 86 ILE A CA 1
ATOM 650 C C . ILE A 1 89 ? 16.566 3.516 -10.631 1.00 21.74 86 ILE A C 1
ATOM 651 O O . ILE A 1 89 ? 15.821 3.469 -9.644 1.00 22.38 86 ILE A O 1
ATOM 656 N N . ARG A 1 90 ? 16.176 3.089 -11.834 1.00 19.07 87 ARG A N 1
ATOM 657 C CA . ARG A 1 90 ? 14.781 2.722 -12.083 1.00 21.90 87 ARG A CA 1
ATOM 658 C C . ARG A 1 90 ? 14.311 1.573 -11.195 1.00 21.41 87 ARG A C 1
ATOM 659 O O . ARG A 1 90 ? 13.124 1.492 -10.867 1.00 22.14 87 ARG A O 1
ATOM 667 N N . ARG A 1 91 ? 15.216 0.682 -10.787 1.00 23.29 88 ARG A N 1
ATOM 668 C CA . ARG A 1 91 ? 14.802 -0.470 -9.988 1.00 28.36 88 ARG A CA 1
ATOM 669 C C . ARG A 1 91 ? 14.341 -0.076 -8.581 1.00 27.24 88 ARG A C 1
ATOM 670 O O . ARG A 1 91 ? 13.707 -0.892 -7.894 1.00 23.49 88 ARG A O 1
ATOM 678 N N . PHE A 1 92 ? 14.649 1.144 -8.134 1.00 21.68 89 PHE A N 1
ATOM 679 C CA . PHE A 1 92 ? 14.210 1.647 -6.834 1.00 23.22 89 PHE A CA 1
ATOM 680 C C . PHE A 1 92 ? 12.957 2.498 -6.932 1.00 19.24 89 PHE A C 1
ATOM 681 O O . PHE A 1 92 ? 12.420 2.913 -5.898 1.00 20.02 89 PHE A O 1
ATOM 689 N N . ILE A 1 93 ? 12.471 2.770 -8.143 1.00 18.78 90 ILE A N 1
ATOM 690 C CA . ILE A 1 93 ? 11.298 3.577 -8.368 1.00 22.00 90 ILE A CA 1
ATOM 691 C C . ILE A 1 93 ? 10.069 2.675 -8.310 1.00 23.65 90 ILE A C 1
ATOM 692 O O . ILE A 1 93 ? 10.039 1.660 -9.041 1.00 25.66 90 ILE A O 1
ATOM 697 N N . PRO A 1 94 ? 9.067 2.963 -7.487 1.00 24.40 91 PRO A N 1
ATOM 698 C CA . PRO A 1 94 ? 7.934 2.043 -7.337 1.00 21.62 91 PRO A CA 1
ATOM 699 C C . PRO A 1 94 ? 7.167 1.896 -8.637 1.00 24.48 91 PRO A C 1
ATOM 700 O O . PRO A 1 94 ? 7.205 2.769 -9.508 1.00 20.65 91 PRO A O 1
ATOM 704 N N . GLU A 1 95 ? 6.420 0.791 -8.737 1.00 22.67 92 GLU A N 1
ATOM 705 C CA . GLU A 1 95 ? 5.541 0.609 -9.885 1.00 26.74 92 GLU A CA 1
ATOM 706 C C . GLU A 1 95 ? 4.179 1.268 -9.706 1.00 25.14 92 GLU A C 1
ATOM 707 O O . GLU A 1 95 ? 3.547 1.637 -10.702 1.00 25.29 92 GLU A O 1
ATOM 713 N N . HIS A 1 96 ? 3.713 1.438 -8.470 1.00 25.57 93 HIS A N 1
ATOM 714 C CA . HIS A 1 96 ? 2.411 2.035 -8.221 1.00 26.11 93 HIS A CA 1
ATOM 715 C C . HIS A 1 96 ? 2.515 3.028 -7.072 1.00 24.56 93 HIS A C 1
ATOM 716 O O . HIS A 1 96 ? 3.506 3.071 -6.336 1.00 27.00 93 HIS A O 1
ATOM 723 N N . GLN A 1 97 ? 1.463 3.824 -6.913 1.00 23.88 94 GLN A N 1
ATOM 724 C CA . GLN A 1 97 ? 1.356 4.680 -5.744 1.00 29.18 94 GLN A CA 1
ATOM 725 C C . GLN A 1 97 ? 1.110 3.830 -4.509 1.00 26.94 94 GLN A C 1
ATOM 726 O O . GLN A 1 97 ? 0.307 2.895 -4.544 1.00 27.60 94 GLN A O 1
ATOM 732 N N . ARG A 1 98 ? 1.816 4.144 -3.423 1.00 27.82 95 ARG A N 1
ATOM 733 C CA . ARG A 1 98 ? 1.681 3.419 -2.167 1.00 28.81 95 ARG A CA 1
ATOM 734 C C . ARG A 1 98 ? 2.046 4.361 -1.022 1.00 28.21 95 ARG A C 1
ATOM 735 O O . ARG A 1 98 ? 2.687 5.393 -1.222 1.00 21.28 95 ARG A O 1
ATOM 743 N N . GLU A 1 99 ? 1.613 4.009 0.186 1.00 27.10 96 GLU A N 1
ATOM 744 C CA . GLU A 1 99 ? 2.067 4.720 1.378 1.00 27.78 96 GLU A CA 1
ATOM 745 C C . GLU A 1 99 ? 3.469 4.256 1.778 1.00 26.10 96 GLU A C 1
ATOM 746 O O . GLU A 1 99 ? 3.791 3.068 1.702 1.00 28.87 96 GLU A O 1
ATOM 752 N N . TRP A 1 100 ? 4.309 5.199 2.204 1.00 25.56 97 TRP A N 1
ATOM 753 C CA . TRP A 1 100 ? 5.685 4.917 2.609 1.00 23.67 97 TRP A CA 1
ATOM 754 C C . TRP A 1 100 ? 5.933 5.524 3.976 1.00 27.72 97 TRP A C 1
ATOM 755 O O . TRP A 1 100 ? 5.473 6.636 4.256 1.00 27.03 97 TRP A O 1
ATOM 766 N N . SER A 1 101 ? 6.650 4.798 4.831 1.00 22.92 98 SER A N 1
ATOM 767 C CA . SER A 1 101 ? 7.031 5.346 6.124 1.00 24.98 98 SER A CA 1
ATOM 768 C C . SER A 1 101 ? 8.498 5.776 6.111 1.00 24.15 98 SER A C 1
ATOM 769 O O . SER A 1 101 ? 9.304 5.327 5.284 1.00 25.97 98 SER A O 1
ATOM 772 N N . ASN A 1 102 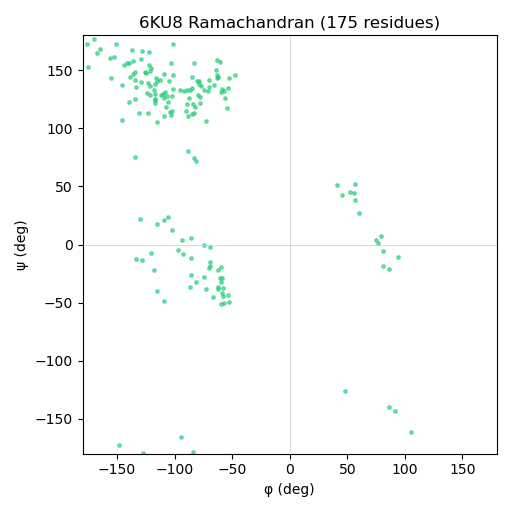? 8.820 6.701 7.014 1.00 22.24 99 ASN A N 1
ATOM 773 C CA . ASN A 1 102 ? 10.200 7.105 7.280 1.00 24.98 99 ASN A CA 1
ATOM 774 C C . ASN A 1 102 ? 10.913 7.577 6.011 1.00 24.72 99 ASN A C 1
ATOM 775 O O . ASN A 1 102 ? 12.072 7.237 5.750 1.00 21.96 99 ASN A O 1
ATOM 780 N N . MET A 1 103 ? 10.212 8.392 5.228 1.00 21.88 100 MET A N 1
ATOM 781 C CA . MET A 1 103 ? 10.783 9.001 4.037 1.00 20.15 100 MET A CA 1
ATOM 782 C C . MET A 1 103 ? 11.581 10.256 4.379 1.00 23.75 100 MET A C 1
ATOM 783 O O . MET A 1 103 ? 11.349 10.924 5.391 1.00 23.39 100 MET A O 1
ATOM 788 N N . HIS A 1 104 ? 12.514 10.590 3.492 1.00 18.04 101 HIS A N 1
ATOM 789 C CA . HIS A 1 104 ? 13.344 11.778 3.612 1.00 22.04 101 HIS A CA 1
ATOM 790 C C . HIS A 1 104 ? 13.135 12.683 2.403 1.00 19.91 101 HIS A C 1
ATOM 791 O O . HIS A 1 104 ? 12.804 12.217 1.308 1.00 22.46 101 HIS A O 1
ATOM 798 N N . LEU A 1 105 ? 13.321 13.981 2.606 1.00 18.07 102 LEU A N 1
ATOM 799 C CA . LEU A 1 105 ? 13.462 14.922 1.500 1.00 19.46 102 LEU A CA 1
ATOM 800 C C . LEU A 1 105 ? 14.926 15.324 1.424 1.00 21.03 102 LEU A C 1
ATOM 801 O O . LEU A 1 105 ? 15.515 15.718 2.438 1.00 20.28 102 LEU A O 1
ATOM 806 N N . ALA A 1 106 ? 15.523 15.194 0.239 1.00 17.47 103 ALA A N 1
ATOM 807 C CA . ALA A 1 106 ? 16.932 15.530 0.060 1.00 19.06 103 ALA A CA 1
ATOM 808 C C . ALA A 1 106 ? 17.082 16.375 -1.192 1.00 20.56 103 ALA A C 1
ATOM 809 O O . ALA A 1 106 ? 16.481 16.073 -2.228 1.00 20.98 103 ALA A O 1
ATOM 811 N N . THR A 1 107 ? 17.866 17.439 -1.085 1.00 20.81 104 THR A N 1
ATOM 812 C CA . THR A 1 107 ? 18.153 18.277 -2.230 1.00 20.09 104 THR A CA 1
ATOM 813 C C . THR A 1 107 ? 19.527 18.889 -2.028 1.00 22.70 104 THR A C 1
ATOM 814 O O . THR A 1 107 ? 20.149 18.742 -0.967 1.00 22.15 104 THR A O 1
ATOM 818 N N . ASN A 1 108 ? 20.009 19.573 -3.062 1.00 17.43 105 ASN A N 1
ATOM 819 C CA . ASN A 1 108 ? 21.277 20.292 -2.958 1.00 17.54 105 ASN A CA 1
ATOM 820 C C . ASN A 1 108 ? 21.185 21.551 -3.794 1.00 18.93 105 ASN A C 1
ATOM 821 O O . ASN A 1 108 ? 21.273 21.500 -5.020 1.00 19.26 105 ASN A O 1
ATOM 826 N N . VAL A 1 109 ? 21.088 22.683 -3.111 1.00 17.68 106 VAL A N 1
ATOM 827 C CA . VAL A 1 109 ? 20.705 23.929 -3.742 1.00 21.19 106 VAL A CA 1
ATOM 828 C C . VAL A 1 109 ? 21.277 25.031 -2.858 1.00 20.48 106 VAL A C 1
ATOM 829 O O . VAL A 1 109 ? 21.685 24.777 -1.721 1.00 20.43 106 VAL A O 1
ATOM 833 N N . THR A 1 110 ? 21.413 26.241 -3.410 1.00 19.05 107 THR A N 1
ATOM 834 C CA . THR A 1 110 ? 22.155 27.276 -2.684 1.00 21.63 107 THR A CA 1
ATOM 835 C C . THR A 1 110 ? 21.531 27.552 -1.317 1.00 21.80 107 THR A C 1
ATOM 836 O O . THR A 1 110 ? 22.246 27.718 -0.317 1.00 22.95 107 THR A O 1
ATOM 840 N N . LYS A 1 111 ? 20.200 27.608 -1.257 1.00 19.52 108 LYS A N 1
ATOM 841 C CA . LYS A 1 111 ? 19.498 27.863 0.000 1.00 23.84 108 LYS A CA 1
ATOM 842 C C . LYS A 1 111 ? 19.513 26.656 0.920 1.00 21.26 108 LYS A C 1
ATOM 843 O O . LYS A 1 111 ? 19.421 26.812 2.142 1.00 20.92 108 LYS A O 1
ATOM 849 N N . PHE A 1 112 ? 19.593 25.453 0.358 1.00 17.66 109 PHE A N 1
ATOM 850 C CA . PHE A 1 112 ? 19.472 24.211 1.119 1.00 21.36 109 PHE A CA 1
ATOM 851 C C . PHE A 1 112 ? 20.581 23.286 0.662 1.00 22.11 109 PHE A C 1
ATOM 852 O O . PHE A 1 112 ? 20.357 22.343 -0.106 1.00 18.70 109 PHE A O 1
ATOM 860 N N . PRO A 1 113 ? 21.804 23.549 1.096 1.00 20.80 110 PRO A N 1
ATOM 861 C CA . PRO A 1 113 ? 22.935 22.783 0.583 1.00 21.91 110 PRO A CA 1
ATOM 862 C C . PRO A 1 113 ? 23.026 21.426 1.281 1.00 27.55 110 PRO A C 1
ATOM 863 O O . PRO A 1 113 ? 22.964 21.335 2.513 1.00 22.19 110 PRO A O 1
ATOM 867 N N . MET A 1 114 ? 23.111 20.365 0.472 1.00 21.24 111 MET A N 1
ATOM 868 C CA . MET A 1 114 ? 23.119 18.968 0.935 1.00 24.48 111 MET A CA 1
ATOM 869 C C . MET A 1 114 ? 22.113 18.740 2.060 1.00 22.46 111 MET A C 1
ATOM 870 O O . MET A 1 114 ? 22.417 18.171 3.110 1.00 23.13 111 MET A O 1
ATOM 875 N N . LEU A 1 115 ? 20.886 19.172 1.816 1.00 23.76 112 LEU A N 1
ATOM 876 C CA . LEU A 1 115 ? 19.822 18.990 2.786 1.00 20.51 112 LEU A CA 1
ATOM 877 C C . LEU A 1 115 ? 19.320 17.556 2.758 1.00 25.47 112 LEU A C 1
ATOM 878 O O . LEU A 1 115 ? 19.124 16.970 1.688 1.00 22.65 112 LEU A O 1
ATOM 883 N N . ASP A 1 116 ? 19.118 16.997 3.946 1.00 22.16 113 ASP A N 1
ATOM 884 C CA . ASP A 1 116 ? 18.359 15.769 4.127 1.00 23.89 113 ASP A CA 1
ATOM 885 C C . ASP A 1 116 ? 17.519 15.949 5.375 1.00 27.12 113 ASP A C 1
ATOM 886 O O . ASP A 1 116 ? 18.061 16.225 6.451 1.00 23.98 113 ASP A O 1
ATOM 891 N N . VAL A 1 117 ? 16.205 15.807 5.241 1.00 21.32 114 VAL A N 1
ATOM 892 C CA . VAL A 1 117 ? 15.315 15.942 6.385 1.00 24.88 114 VAL A CA 1
ATOM 893 C C . VAL A 1 117 ? 14.296 14.812 6.325 1.00 26.89 114 VAL A C 1
ATOM 894 O O . VAL A 1 117 ? 13.914 14.354 5.242 1.00 21.71 114 VAL A O 1
ATOM 898 N N . GLU A 1 118 ? 13.872 14.335 7.493 1.00 24.36 115 GLU A N 1
ATOM 899 C CA . GLU A 1 118 ? 12.852 13.291 7.521 1.00 27.18 115 GLU A CA 1
ATOM 900 C C . GLU A 1 118 ? 11.474 13.929 7.384 1.00 23.69 115 GLU A C 1
ATOM 901 O O . GLU A 1 118 ? 11.071 14.737 8.228 1.00 25.11 115 GLU A O 1
ATOM 907 N N . VAL A 1 119 ? 10.744 13.589 6.316 1.00 22.16 116 VAL A N 1
ATOM 908 C CA . VAL A 1 119 ? 9.371 14.094 6.210 1.00 20.07 116 VAL A CA 1
ATOM 909 C C . VAL A 1 119 ? 8.361 13.120 6.794 1.00 25.45 116 VAL A C 1
ATOM 910 O O . VAL A 1 119 ? 7.179 13.470 6.926 1.00 24.61 116 VAL A O 1
ATOM 914 N N . GLY A 1 120 ? 8.785 11.913 7.160 1.00 23.87 117 GLY A N 1
ATOM 915 C CA . GLY A 1 120 ? 7.880 10.975 7.786 1.00 23.33 117 GLY A CA 1
ATOM 916 C C . GLY A 1 120 ? 7.098 10.146 6.791 1.00 21.41 117 GLY A C 1
ATOM 917 O O . GLY A 1 120 ? 7.635 9.713 5.765 1.00 21.53 117 GLY A O 1
ATOM 918 N N . THR A 1 121 ? 5.824 9.923 7.084 1.00 21.17 118 THR A N 1
ATOM 919 C CA . THR A 1 121 ? 4.983 9.084 6.242 1.00 23.03 118 THR A CA 1
ATOM 920 C C . THR A 1 121 ? 4.525 9.856 5.013 1.00 25.99 118 THR A C 1
ATOM 921 O O . THR A 1 121 ? 4.183 11.042 5.089 1.00 22.91 118 THR A O 1
ATOM 925 N N . VAL A 1 122 ? 4.544 9.175 3.873 1.00 20.82 119 VAL A N 1
ATOM 926 C CA . VAL A 1 122 ? 4.139 9.735 2.599 1.00 20.71 119 VAL A CA 1
ATOM 927 C C . VAL A 1 122 ? 2.930 8.933 2.132 1.00 20.46 119 VAL A C 1
ATOM 928 O O . VAL A 1 122 ? 3.003 7.702 2.036 1.00 24.77 119 VAL A O 1
ATOM 932 N N . ILE A 1 123 ? 1.830 9.619 1.838 1.00 23.88 120 ILE A N 1
ATOM 933 C CA . ILE A 1 123 ? 0.584 8.936 1.493 1.00 23.67 120 ILE A CA 1
ATOM 934 C C . ILE A 1 123 ? 0.078 9.384 0.129 1.00 21.83 120 ILE A C 1
ATOM 935 O O . ILE A 1 123 ? 0.112 10.585 -0.185 1.00 22.05 120 ILE A O 1
ATOM 940 N N . PRO A 1 124 ? -0.432 8.471 -0.699 1.00 23.80 121 PRO A N 1
ATOM 941 C CA . PRO A 1 124 ? -1.071 8.902 -1.944 1.00 22.96 121 PRO A CA 1
ATOM 942 C C . PRO A 1 124 ? -2.227 9.828 -1.618 1.00 25.85 121 PRO A C 1
ATOM 943 O O . PRO A 1 124 ? -3.023 9.564 -0.716 1.00 23.06 121 PRO A O 1
ATOM 947 N N . TYR A 1 125 ? -2.293 10.939 -2.335 1.00 24.39 122 TYR A N 1
ATOM 948 C CA . TYR A 1 125 ? -3.243 11.977 -1.986 1.00 24.97 122 TYR A CA 1
ATOM 949 C C . TYR A 1 125 ? -4.111 12.428 -3.147 1.00 24.72 122 TYR A C 1
ATOM 950 O O . TYR A 1 125 ? -5.116 13.107 -2.915 1.00 29.96 122 TYR A O 1
ATOM 959 N N . GLY A 1 126 ? -3.781 12.069 -4.376 1.00 27.06 123 GLY A N 1
ATOM 960 C CA . GLY A 1 126 ? -4.653 12.390 -5.480 1.00 26.06 123 GLY A CA 1
ATOM 961 C C . GLY A 1 126 ? -4.329 13.709 -6.142 1.00 29.82 123 GLY A C 1
ATOM 962 O O . GLY A 1 126 ? -3.159 14.093 -6.264 1.00 28.92 123 GLY A O 1
ATOM 963 N N . GLU A 1 127 ? -5.374 14.411 -6.562 1.00 23.84 124 GLU A N 1
ATOM 964 C CA . GLU A 1 127 ? -5.260 15.630 -7.344 1.00 28.50 124 GLU A CA 1
ATOM 965 C C . GLU A 1 127 ? -5.465 16.856 -6.461 1.00 29.39 124 GLU A C 1
ATOM 966 O O . GLU A 1 127 ? -6.369 16.896 -5.624 1.00 29.66 124 GLU A O 1
ATOM 972 N N . VAL A 1 128 ? -4.589 17.840 -6.628 1.00 24.17 125 VAL A N 1
ATOM 973 C CA . VAL A 1 128 ? -4.649 19.101 -5.900 1.00 22.22 125 VAL A CA 1
ATOM 974 C C . VAL A 1 128 ? -4.330 20.193 -6.903 1.00 26.04 125 VAL A C 1
ATOM 975 O O . VAL A 1 128 ? -3.507 20.003 -7.804 1.00 26.38 125 VAL A O 1
ATOM 979 N N . ASN A 1 129 ? -4.994 21.339 -6.759 1.00 25.55 126 ASN A N 1
ATOM 980 C CA . ASN A 1 129 ? -4.658 22.518 -7.552 1.00 27.71 126 ASN A CA 1
ATOM 981 C C . ASN A 1 129 ? -3.484 23.228 -6.889 1.00 31.94 126 ASN A C 1
ATOM 982 O O . ASN A 1 129 ? -3.608 23.751 -5.776 1.00 29.09 126 ASN A O 1
ATOM 987 N N . LEU A 1 130 ? -2.343 23.232 -7.570 1.00 28.32 127 LEU A N 1
ATOM 988 C CA . LEU A 1 130 ? -1.143 23.917 -7.114 1.00 31.82 127 LEU A CA 1
ATOM 989 C C . LEU A 1 130 ? 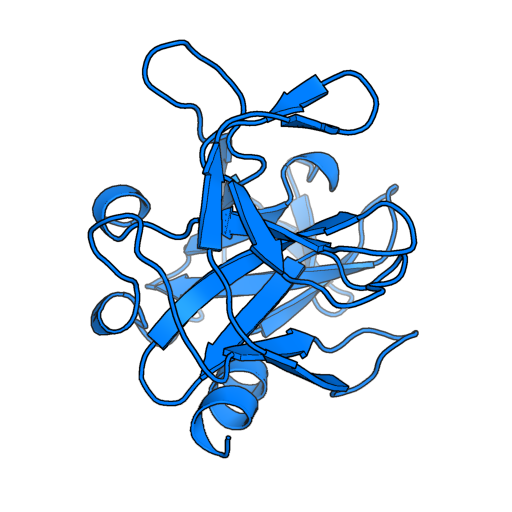-1.007 25.194 -7.934 1.00 36.86 127 LEU A C 1
ATOM 990 O O . LEU A 1 130 ? -0.810 25.134 -9.151 1.00 33.28 127 LEU A O 1
ATOM 995 N N . SER A 1 131 ? -1.139 26.344 -7.273 1.00 38.57 128 SER A N 1
ATOM 996 C CA . SER A 1 131 ? -1.057 27.649 -7.932 1.00 39.50 128 SER A CA 1
ATOM 997 C C . SER A 1 131 ? -2.003 27.727 -9.130 1.00 36.86 128 SER A C 1
ATOM 998 O O . SER A 1 131 ? -1.640 28.178 -10.217 1.00 38.28 128 SER A O 1
ATOM 1001 N N . GLY A 1 132 ? -3.234 27.262 -8.926 1.00 35.93 129 GLY A N 1
ATOM 1002 C CA . GLY A 1 132 ? -4.248 27.304 -9.957 1.00 35.80 129 GLY A CA 1
ATOM 1003 C C . GLY A 1 132 ? -4.181 26.207 -10.998 1.00 40.49 129 GLY A C 1
ATOM 1004 O O . GLY A 1 132 ? -5.094 26.118 -11.836 1.00 35.08 129 GLY A O 1
ATOM 1005 N N . ASN A 1 133 ? -3.157 25.352 -10.974 1.00 32.86 130 ASN A N 1
ATOM 1006 C CA . ASN A 1 133 ? -3.021 24.312 -11.988 1.00 30.09 130 ASN A CA 1
ATOM 1007 C C . ASN A 1 133 ? -3.341 22.942 -11.397 1.00 31.12 130 ASN A C 1
ATOM 1008 O O . ASN A 1 133 ? -2.654 22.492 -10.464 1.00 26.60 130 ASN A O 1
ATOM 1013 N N . PRO A 1 134 ? -4.365 22.252 -11.897 1.00 31.00 131 PRO A N 1
ATOM 1014 C CA . PRO A 1 134 ? -4.637 20.886 -11.427 1.00 29.65 131 PRO A CA 1
ATOM 1015 C C . PRO A 1 134 ? -3.429 19.975 -11.625 1.00 28.78 131 PRO A C 1
ATOM 1016 O O . PRO A 1 134 ? -2.820 19.940 -12.698 1.00 27.80 131 PRO A O 1
ATOM 1020 N N . THR A 1 135 ? -3.082 19.239 -10.574 1.00 24.88 132 THR A N 1
ATOM 1021 C CA . THR A 1 135 ? -1.902 18.385 -10.575 1.00 26.89 132 THR A CA 1
ATOM 1022 C C . THR A 1 135 ? -2.289 17.039 -9.983 1.00 25.58 132 THR A C 1
ATOM 1023 O O . THR A 1 135 ? -2.821 16.990 -8.872 1.00 24.57 132 THR A O 1
ATOM 1027 N N . CYS A 1 136 ? -2.033 15.951 -10.711 1.00 21.58 133 CYS A N 1
ATOM 1028 C CA . CYS A 1 136 ? -2.508 14.637 -10.297 1.00 20.53 133 CYS A CA 1
ATOM 1029 C C . CYS A 1 136 ? -1.392 13.808 -9.659 1.00 24.55 133 CYS A C 1
ATOM 1030 O O . CYS A 1 136 ? -0.220 14.185 -9.654 1.00 22.40 133 CYS A O 1
ATOM 1033 N N . ARG A 1 137 ? -1.782 12.657 -9.107 1.00 20.61 134 ARG A N 1
ATOM 1034 C CA . ARG A 1 137 ? -0.834 11.640 -8.645 1.00 22.50 134 ARG A CA 1
ATOM 1035 C C . ARG A 1 137 ? 0.162 12.191 -7.627 1.00 21.42 134 ARG A C 1
ATOM 1036 O O . ARG A 1 137 ? 1.339 11.820 -7.624 1.00 20.99 134 ARG A O 1
ATOM 1044 N N . LEU A 1 138 ? -0.308 13.070 -6.747 1.00 22.61 135 LEU A N 1
ATOM 1045 C CA . LEU A 1 138 ? 0.543 13.633 -5.705 1.00 21.30 135 LEU A CA 1
ATOM 1046 C C . LEU A 1 138 ? 0.588 12.718 -4.490 1.00 21.67 135 LEU A C 1
ATOM 1047 O O . LEU A 1 138 ? -0.409 12.076 -4.146 1.00 20.80 135 LEU A O 1
ATOM 1052 N N . LEU A 1 139 ? 1.760 12.658 -3.854 1.00 19.37 136 LEU A N 1
ATOM 1053 C CA . LEU A 1 139 ? 1.938 12.079 -2.529 1.00 18.22 136 LEU A CA 1
ATOM 1054 C C . LEU A 1 139 ? 2.103 13.236 -1.539 1.00 17.56 136 LEU A C 1
ATOM 1055 O O . LEU A 1 139 ? 2.733 14.245 -1.867 1.00 21.79 136 LEU A O 1
ATOM 1060 N N . LYS A 1 140 ? 1.505 13.117 -0.347 1.00 18.63 137 LYS A N 1
ATOM 1061 C CA . LYS A 1 140 ? 1.530 14.211 0.620 1.00 16.96 137 LYS A CA 1
ATOM 1062 C C . LYS A 1 140 ? 2.288 13.800 1.875 1.00 19.86 137 LYS A C 1
ATOM 1063 O O . LYS A 1 140 ? 2.222 12.644 2.306 1.00 20.89 137 LYS A O 1
ATOM 1069 N N . TYR A 1 141 ? 3.029 14.756 2.455 1.00 17.33 138 TYR A N 1
ATOM 1070 C CA . TYR A 1 141 ? 3.740 14.509 3.701 1.00 19.88 138 TYR A CA 1
ATOM 1071 C C . TYR A 1 141 ? 3.508 15.680 4.648 1.00 22.72 138 TYR A C 1
ATOM 1072 O O . TYR A 1 141 ? 3.456 16.840 4.220 1.00 20.97 138 TYR A O 1
ATOM 1081 N N . ASN A 1 142 ? 3.345 15.365 5.935 1.00 21.51 139 ASN A N 1
ATOM 1082 C CA . ASN A 1 142 ? 3.112 16.380 6.968 1.00 21.34 139 ASN A CA 1
ATOM 1083 C C . ASN A 1 142 ? 4.455 16.956 7.411 1.00 20.84 139 ASN A C 1
ATOM 1084 O O . ASN A 1 142 ? 4.981 16.648 8.479 1.00 25.68 139 ASN A O 1
ATOM 1089 N N . TYR A 1 143 ? 5.024 17.796 6.545 1.00 19.47 140 TYR A N 1
ATOM 1090 C CA . TYR A 1 143 ? 6.269 18.481 6.830 1.00 22.22 140 TYR A CA 1
ATOM 1091 C C . TYR A 1 143 ? 6.207 19.862 6.190 1.00 21.59 140 TYR A C 1
ATOM 1092 O O . TYR A 1 143 ? 5.739 19.983 5.051 1.00 21.16 140 TYR A O 1
ATOM 1101 N N . PRO A 1 144 ? 6.669 20.936 6.898 1.00 25.05 141 PRO A N 1
ATOM 1102 C CA . PRO A 1 144 ? 6.553 22.304 6.337 1.00 23.65 141 PRO A CA 1
ATOM 1103 C C . PRO A 1 144 ? 7.668 22.631 5.351 1.00 25.25 141 PRO A C 1
ATOM 1104 O O . PRO A 1 144 ? 8.588 23.420 5.606 1.00 25.47 141 PRO A O 1
ATOM 1108 N N . THR A 1 145 ? 7.591 21.999 4.183 1.00 21.64 142 THR A N 1
ATOM 1109 C CA . THR A 1 145 ? 8.562 22.238 3.132 1.00 21.66 142 THR A CA 1
ATOM 1110 C C . THR A 1 145 ? 8.532 23.707 2.712 1.00 27.91 142 THR A C 1
ATOM 1111 O O . THR A 1 145 ? 7.525 24.404 2.865 1.00 22.60 142 THR A O 1
ATOM 1115 N N . LYS A 1 146 ? 9.644 24.162 2.137 1.00 25.21 143 LYS A N 1
ATOM 1116 C CA . LYS A 1 146 ? 9.879 25.577 1.885 1.00 26.69 143 LYS A CA 1
ATOM 1117 C C . LYS A 1 146 ? 10.126 25.860 0.410 1.00 26.28 143 LYS A C 1
ATOM 1118 O O . LYS A 1 146 ? 10.585 24.982 -0.329 1.00 24.04 143 LYS A O 1
ATOM 1124 N N . PRO A 1 147 ? 9.846 27.084 -0.046 1.00 30.71 144 PRO A N 1
ATOM 1125 C CA . PRO A 1 147 ? 10.267 27.470 -1.397 1.00 30.47 144 PRO A CA 1
ATOM 1126 C C . PRO A 1 147 ? 11.759 27.209 -1.569 1.00 27.78 144 PRO A C 1
ATOM 1127 O O . PRO A 1 147 ? 12.547 27.384 -0.637 1.00 23.42 144 PRO A O 1
ATOM 1131 N N . GLY A 1 148 ? 12.143 26.769 -2.769 1.00 23.60 145 GLY A N 1
ATOM 1132 C CA . GLY A 1 148 ? 13.511 26.413 -3.069 1.00 24.48 145 GLY A CA 1
ATOM 1133 C C . GLY A 1 148 ? 13.844 24.938 -2.909 1.00 22.21 145 GLY A C 1
ATOM 1134 O O . GLY A 1 148 ? 14.917 24.512 -3.340 1.00 23.06 145 GLY A O 1
ATOM 1135 N N . GLN A 1 149 ? 12.953 24.145 -2.321 1.00 20.97 146 GLN A N 1
ATOM 1136 C CA . GLN A 1 149 ? 13.179 22.718 -2.177 1.00 20.35 146 GLN A CA 1
ATOM 1137 C C . GLN A 1 149 ? 12.569 21.907 -3.315 1.00 18.95 146 GLN A C 1
ATOM 1138 O O . GLN A 1 149 ? 12.640 20.678 -3.286 1.00 19.41 146 GLN A O 1
ATOM 1144 N N . CYS A 1 150 ? 11.984 22.557 -4.320 1.00 16.86 147 CYS A N 1
ATOM 1145 C CA . CYS A 1 150 ? 11.383 21.793 -5.401 1.00 16.99 147 CYS A CA 1
ATOM 1146 C C . CYS A 1 150 ? 12.441 21.004 -6.161 1.00 17.98 147 CYS A C 1
ATOM 1147 O O . CYS A 1 150 ? 13.597 21.424 -6.289 1.00 19.58 147 CYS A O 1
ATOM 1150 N N . GLY A 1 151 ? 12.009 19.867 -6.701 1.00 15.95 148 GLY A N 1
ATOM 1151 C CA . GLY A 1 151 ? 12.888 18.897 -7.293 1.00 16.74 148 GLY A CA 1
ATOM 1152 C C . GLY A 1 151 ? 13.556 17.992 -6.293 1.00 16.66 148 GLY A C 1
ATOM 1153 O O . GLY A 1 151 ? 14.021 16.913 -6.673 1.00 19.23 148 GLY A O 1
ATOM 1154 N N . GLY A 1 152 ? 13.596 18.378 -5.019 1.00 17.16 149 GLY A N 1
ATOM 1155 C CA . GLY A 1 152 ? 14.172 17.521 -4.004 1.00 16.09 149 GLY A CA 1
ATOM 1156 C C . GLY A 1 152 ? 13.629 16.113 -4.134 1.00 17.62 149 GLY A C 1
ATOM 1157 O O . GLY A 1 152 ? 12.460 15.932 -4.477 1.00 18.73 149 GLY A O 1
ATOM 1158 N N . VAL A 1 153 ? 14.436 15.137 -3.848 1.00 16.67 150 VAL A N 1
ATOM 1159 C CA . VAL A 1 153 ? 14.045 13.762 -3.916 1.00 19.62 150 VAL A CA 1
ATOM 1160 C C . VAL A 1 153 ? 13.350 13.293 -2.627 1.00 20.31 150 VAL A C 1
ATOM 1161 O O . VAL A 1 153 ? 13.788 13.600 -1.577 1.00 18.60 150 VAL A O 1
ATOM 1165 N N . ILE A 1 154 ? 12.244 12.586 -2.753 1.00 20.00 151 ILE A N 1
ATOM 1166 C CA . ILE A 1 154 ? 11.569 11.990 -1.620 1.00 18.74 151 ILE A CA 1
ATOM 1167 C C . ILE A 1 154 ? 11.942 10.508 -1.683 1.00 18.45 151 ILE A C 1
ATOM 1168 O O . ILE A 1 154 ? 11.519 9.825 -2.570 1.00 16.22 151 ILE A O 1
ATOM 1173 N N . ALA A 1 155 ? 12.726 10.068 -0.714 1.00 18.16 152 ALA A N 1
ATOM 1174 C CA . ALA A 1 155 ? 13.250 8.719 -0.679 1.00 19.69 152 ALA A CA 1
ATOM 1175 C C . ALA A 1 155 ? 13.835 8.232 0.626 1.00 19.74 152 ALA A C 1
ATOM 1176 O O . ALA A 1 155 ? 13.994 8.992 1.540 1.00 19.10 152 ALA A O 1
ATOM 1178 N N . ASN A 1 156 ? 14.078 6.929 0.677 1.00 17.17 153 ASN A N 1
ATOM 1179 C CA . ASN A 1 156 ? 14.859 6.327 1.756 1.00 20.10 153 ASN A CA 1
ATOM 1180 C C . ASN A 1 156 ? 15.577 5.126 1.149 1.00 18.95 153 ASN A C 1
ATOM 1181 O O . ASN A 1 156 ? 15.544 4.933 -0.066 1.00 18.17 153 ASN A O 1
ATOM 1186 N N . THR A 1 157 ? 16.238 4.319 1.974 1.00 20.64 154 THR A N 1
ATOM 1187 C CA . THR A 1 157 ? 17.070 3.245 1.422 1.00 19.01 154 THR A CA 1
ATOM 1188 C C . THR A 1 157 ? 16.272 2.356 0.468 1.00 18.47 154 THR A C 1
ATOM 1189 O O . THR A 1 157 ? 15.273 1.739 0.858 1.00 20.31 154 THR A O 1
ATOM 1193 N N . GLY A 1 158 ? 16.690 2.339 -0.800 1.00 18.70 155 GLY A N 1
ATOM 1194 C CA . GLY A 1 158 ? 16.090 1.509 -1.824 1.00 20.12 155 GLY A CA 1
ATOM 1195 C C . GLY A 1 158 ? 14.760 1.967 -2.389 1.00 17.97 155 GLY A C 1
ATOM 1196 O O . GLY A 1 158 ? 14.206 1.273 -3.239 1.00 18.45 155 GLY A O 1
ATOM 1197 N N . ASN A 1 159 ? 14.208 3.099 -1.957 1.00 17.31 156 ASN A N 1
ATOM 1198 C CA . ASN A 1 159 ? 12.891 3.515 -2.440 1.00 19.29 156 ASN A CA 1
ATOM 1199 C C . ASN A 1 159 ? 12.955 4.974 -2.878 1.00 19.46 156 ASN A C 1
ATOM 1200 O O . ASN A 1 159 ? 13.148 5.864 -2.043 1.00 20.58 156 ASN A O 1
ATOM 1205 N N . ILE A 1 160 ? 12.797 5.229 -4.169 1.00 17.42 157 ILE A N 1
ATOM 1206 C CA . ILE A 1 160 ? 12.884 6.587 -4.717 1.00 16.05 157 ILE A CA 1
ATOM 1207 C C . ILE A 1 160 ? 11.500 6.917 -5.263 1.00 14.21 157 ILE A C 1
ATOM 1208 O O . ILE A 1 160 ? 11.104 6.416 -6.322 1.00 17.22 157 ILE A O 1
ATOM 1213 N N . VAL A 1 161 ? 10.770 7.760 -4.546 1.00 17.14 158 VAL A N 1
ATOM 1214 C CA . VAL A 1 161 ? 9.322 7.688 -4.557 1.00 16.44 158 VAL A CA 1
ATOM 1215 C C . VAL A 1 161 ? 8.649 8.945 -5.097 1.00 21.09 158 VAL A C 1
ATOM 1216 O O . VAL A 1 161 ? 7.508 8.855 -5.586 1.00 19.15 158 VAL A O 1
ATOM 1220 N N . ALA A 1 162 ? 9.310 10.100 -5.085 1.00 18.48 159 ALA A N 1
ATOM 1221 C CA . ALA A 1 162 ? 8.701 11.322 -5.608 1.00 19.59 159 ALA A CA 1
ATOM 1222 C C . ALA A 1 162 ? 9.774 12.393 -5.743 1.00 18.64 159 ALA A C 1
ATOM 1223 O O . ALA A 1 162 ? 10.875 12.254 -5.212 1.00 17.41 159 ALA A O 1
ATOM 1225 N N . ILE A 1 163 ? 9.451 13.450 -6.495 1.00 17.21 160 ILE A N 1
ATOM 1226 C CA . ILE A 1 163 ? 10.181 14.709 -6.422 1.00 16.62 160 ILE A CA 1
ATOM 1227 C C . ILE A 1 163 ? 9.251 15.759 -5.824 1.00 17.72 160 ILE A C 1
ATOM 1228 O O . ILE A 1 163 ? 8.044 15.777 -6.102 1.00 19.16 160 ILE A O 1
ATOM 1233 N N . HIS A 1 164 ? 9.815 16.613 -4.984 1.00 18.23 161 HIS A N 1
ATOM 1234 C CA . HIS A 1 164 ? 9.027 17.617 -4.292 1.00 16.89 161 HIS A CA 1
ATOM 1235 C C . HIS A 1 164 ? 8.563 18.689 -5.268 1.00 19.91 161 HIS A C 1
ATOM 1236 O O . HIS A 1 164 ? 9.371 19.216 -6.041 1.00 17.64 161 HIS A O 1
ATOM 1243 N N . VAL A 1 165 ? 7.268 19.042 -5.227 1.00 19.47 162 VAL A N 1
ATOM 1244 C CA . VAL A 1 165 ? 6.782 20.003 -6.222 1.00 19.18 162 VAL A CA 1
ATOM 1245 C C . VAL A 1 165 ? 5.926 21.128 -5.632 1.00 20.79 162 VAL A C 1
ATOM 1246 O O . VAL A 1 165 ? 5.672 22.124 -6.312 1.00 24.52 162 VAL A O 1
ATOM 1250 N N . GLY A 1 166 ? 5.488 21.011 -4.383 1.00 20.39 163 GLY A N 1
ATOM 1251 C CA . GLY A 1 166 ? 4.737 22.116 -3.805 1.00 22.09 163 GLY A CA 1
ATOM 1252 C C . GLY A 1 166 ? 4.495 21.965 -2.319 1.00 20.25 163 GLY A C 1
ATOM 1253 O O . GLY A 1 166 ? 4.876 20.969 -1.697 1.00 16.77 163 GLY A O 1
ATOM 1254 N N . GLY A 1 167 ? 3.871 22.991 -1.749 1.00 19.33 164 GLY A N 1
ATOM 1255 C CA . GLY A 1 167 ? 3.518 22.972 -0.336 1.00 21.01 164 GLY A CA 1
ATOM 1256 C C . GLY A 1 167 ? 2.745 24.224 0.024 1.00 21.38 164 GLY A C 1
ATOM 1257 O O . GLY A 1 167 ? 2.615 25.152 -0.776 1.00 25.09 164 GLY A O 1
ATOM 1258 N N . ASN A 1 168 ? 2.233 24.239 1.259 1.00 20.81 165 ASN A N 1
ATOM 1259 C CA . ASN A 1 168 ? 1.381 25.332 1.719 1.00 23.26 165 ASN A CA 1
ATOM 1260 C C . ASN A 1 168 ? 1.840 25.885 3.065 1.00 24.32 165 ASN A C 1
ATOM 1261 O O . ASN A 1 168 ? 1.044 26.506 3.785 1.00 23.73 165 ASN A O 1
ATOM 1266 N N . GLY A 1 169 ? 3.104 25.681 3.425 1.00 22.60 166 GLY A N 1
ATOM 1267 C CA . GLY A 1 169 ? 3.594 26.073 4.730 1.00 22.15 166 GLY A CA 1
ATOM 1268 C C . GLY A 1 169 ? 3.392 25.038 5.816 1.00 25.96 166 GLY A C 1
ATOM 1269 O O . GLY A 1 169 ? 4.083 25.086 6.839 1.00 23.33 166 GLY A O 1
ATOM 1270 N N . ARG A 1 170 ? 2.470 24.113 5.629 1.00 20.47 167 ARG A N 1
ATOM 1271 C CA . ARG A 1 170 ? 2.211 23.067 6.610 1.00 22.59 167 ARG A CA 1
ATOM 1272 C C . ARG A 1 170 ? 2.537 21.675 6.083 1.00 21.67 167 ARG A C 1
ATOM 1273 O O . ARG A 1 170 ? 3.092 20.860 6.813 1.00 21.99 167 ARG A O 1
ATOM 1281 N N . VAL A 1 171 ? 2.217 21.381 4.824 1.00 19.63 168 VAL A N 1
ATOM 1282 C CA . VAL A 1 171 ? 2.466 20.069 4.238 1.00 18.76 168 VAL A CA 1
ATOM 1283 C C . VAL A 1 171 ? 3.228 20.248 2.932 1.00 17.27 168 VAL A C 1
ATOM 1284 O O . VAL A 1 171 ? 3.322 21.347 2.381 1.00 18.80 168 VAL A O 1
ATOM 1288 N N . GLY A 1 172 ? 3.761 19.138 2.429 1.00 18.08 169 GLY A N 1
ATOM 1289 C CA . GLY A 1 172 ? 4.427 19.118 1.145 1.00 16.80 169 GLY A CA 1
ATOM 1290 C C . GLY A 1 172 ? 3.755 18.122 0.220 1.00 18.46 169 GLY A C 1
ATOM 1291 O O . GLY A 1 172 ? 3.199 17.120 0.666 1.00 19.68 169 GLY A O 1
ATOM 1292 N N . TYR A 1 173 ? 3.801 18.418 -1.079 1.00 17.07 170 TYR A N 1
ATOM 1293 C CA . TYR A 1 173 ? 3.250 17.565 -2.123 1.00 17.04 170 TYR A CA 1
ATOM 1294 C C . TYR A 1 173 ? 4.400 17.123 -3.016 1.00 16.97 170 TYR A C 1
ATOM 1295 O O . TYR A 1 173 ? 5.203 17.952 -3.454 1.00 17.91 170 TYR A O 1
ATOM 1304 N N . GLY A 1 174 ? 4.486 15.827 -3.257 1.00 16.51 171 GLY A N 1
ATOM 1305 C CA . GLY A 1 174 ? 5.473 15.269 -4.169 1.00 20.40 171 GLY A CA 1
ATOM 1306 C C . GLY A 1 174 ? 4.773 14.632 -5.363 1.00 18.29 171 GLY A C 1
ATOM 1307 O O . GLY A 1 174 ? 3.726 14.005 -5.207 1.00 21.83 171 GLY A O 1
ATOM 1308 N N . ALA A 1 175 ? 5.359 14.807 -6.542 1.00 15.55 172 ALA A N 1
ATOM 1309 C CA . ALA A 1 175 ? 4.866 14.118 -7.730 1.00 19.48 172 ALA A CA 1
ATOM 1310 C C . ALA A 1 175 ? 5.350 12.670 -7.692 1.00 18.97 172 ALA A C 1
ATOM 1311 O O . ALA A 1 175 ? 6.557 12.420 -7.640 1.00 19.55 172 ALA A O 1
ATOM 1313 N N . ALA A 1 176 ? 4.421 11.719 -7.715 1.00 16.53 173 ALA A N 1
ATOM 1314 C CA . ALA A 1 176 ? 4.813 10.318 -7.633 1.00 20.28 173 ALA A CA 1
ATOM 1315 C C . ALA A 1 176 ? 5.726 9.949 -8.797 1.00 18.89 173 ALA A C 1
ATOM 1316 O O . ALA A 1 176 ? 5.451 10.282 -9.957 1.00 20.26 173 ALA A O 1
ATOM 1318 N N . LEU A 1 177 ? 6.842 9.300 -8.480 1.00 17.82 174 LEU A N 1
ATOM 1319 C CA . LEU A 1 177 ? 7.689 8.681 -9.497 1.00 17.90 174 LEU A CA 1
ATOM 1320 C C . LEU A 1 177 ? 7.190 7.253 -9.707 1.00 19.52 174 LEU A C 1
ATOM 1321 O O . LEU A 1 177 ? 7.118 6.476 -8.750 1.00 17.79 174 LEU A O 1
ATOM 1326 N N . LEU A 1 178 ? 6.793 6.923 -10.937 1.00 18.07 175 LEU A N 1
ATOM 1327 C CA . LEU A 1 178 ? 6.297 5.590 -11.254 1.00 21.89 175 LEU A CA 1
ATOM 1328 C C . LEU A 1 178 ? 7.157 4.979 -12.354 1.00 21.83 175 LEU A C 1
ATOM 1329 O O . LEU A 1 178 ? 7.514 5.650 -13.328 1.00 21.52 175 LEU A O 1
ATOM 1334 N N . ARG A 1 179 ? 7.512 3.705 -12.187 1.00 21.59 176 ARG A N 1
ATOM 1335 C CA . ARG A 1 179 ? 8.541 3.133 -13.051 1.00 26.10 176 ARG A CA 1
ATOM 1336 C C . ARG A 1 179 ? 8.153 3.192 -14.522 1.00 24.88 176 ARG A C 1
ATOM 1337 O O . ARG A 1 179 ? 9.028 3.332 -15.384 1.00 22.32 176 ARG A O 1
ATOM 1345 N N . LYS A 1 180 ? 6.858 3.087 -14.831 1.00 23.49 177 LYS A N 1
ATOM 1346 C CA . LYS A 1 180 ? 6.417 3.123 -16.222 1.00 25.73 177 LYS A CA 1
ATOM 1347 C C . LYS A 1 180 ? 6.737 4.445 -16.906 1.00 30.11 177 LYS A C 1
ATOM 1348 O O . LYS A 1 180 ? 6.795 4.486 -18.141 1.00 25.93 177 LYS A O 1
ATOM 1354 N N . TYR A 1 181 ? 6.942 5.529 -16.143 1.00 22.67 178 TYR A N 1
ATOM 1355 C CA . TYR A 1 181 ? 7.371 6.781 -16.760 1.00 24.36 178 TYR A CA 1
ATOM 1356 C C . TYR A 1 181 ? 8.695 6.624 -17.508 1.00 24.45 178 TYR A C 1
ATOM 1357 O O . TYR A 1 181 ? 8.963 7.361 -18.464 1.00 21.72 178 TYR A O 1
ATOM 1366 N N . PHE A 1 182 ? 9.544 5.692 -17.073 1.00 19.89 179 PHE A N 1
ATOM 1367 C CA . PHE A 1 182 ? 10.946 5.653 -17.472 1.00 20.39 179 PHE A CA 1
ATOM 1368 C C . PHE A 1 182 ? 11.290 4.404 -18.282 1.00 25.29 179 PHE A C 1
ATOM 1369 O O . PHE A 1 182 ? 12.468 4.064 -18.426 1.00 29.16 179 PHE A O 1
ATOM 1377 N N . ALA A 1 183 ? 10.287 3.727 -18.826 1.00 28.93 180 ALA A N 1
ATOM 1378 C CA . ALA A 1 183 ? 10.503 2.492 -19.579 1.00 37.00 180 ALA A CA 1
ATOM 1379 C C . ALA A 1 183 ? 11.006 2.745 -21.006 1.00 35.78 180 ALA A C 1
ATOM 1380 O O . ALA A 1 183 ? 10.979 3.875 -21.516 1.00 42.13 180 ALA A O 1
#

CATH classification: 2.40.10.10 (+1 more: 2.40.10.10)

Secondary structure (DSSP, 8-state):
-HHHHHHHHHHEEEEEETTEEEEEEEEEBTEEEEEGGG---SEEEETTEEEEEEEEEEEE-TT--EEEEEEEEE--S--B---GGGS-SS---EEEEEEEE--SSSTTEEEEEEEEEEEEEEEETTEEEEEEEEESS---TT-TT-EEEETTEEEEEEEEE-SS-EEEEEP-GGGG-

Radius of gyration: 14.49 Å; Cα contacts (8 Å, |Δi|>4): 466; chains: 1; bounding box: 35×32×35 Å

Solvent-accessible surface area: 8341 Å² total; per-residue (Å²): 71,151,31,0,147,43,0,9,148,100,0,14,38,31,0,56,24,112,106,32,62,10,1,1,0,0,0,10,60,34,0,0,1,0,1,27,66,0,109,13,38,128,55,4,31,8,75,67,142,119,10,146,16,94,130,65,32,96,31,53,22,134,123,122,22,35,1,10,0,2,8,0,75,1,71,55,142,76,122,8,72,63,0,60,173,39,0,7,95,128,65,108,116,39,70,92,0,43,0,2,0,40,5,111,153,37,95,90,46,66,31,88,7,22,62,0,54,55,116,32,105,33,94,30,127,66,60,56,1,7,49,0,3,28,0,112,56,60,8,121,122,22,5,19,1,0,0,0,0,26,92,25,41,0,2,0,0,4,6,14,43,97,49,162,25,0,24,0,0,2,1,8,84,134,28,4,122

Foldseek 3Di:
DVQQLVQCVQAWWWWQAPLGTAIWGAAWFQKIKFFVVSVDDQWIQTNNDTWGFPDKAQDAPPVRAGLRIMMTRTDDPDIGDHLLQLAAADFDKDAQKWWFGDHPVQHRDIGTQGIWHFDAWDQDPNGIHGRKIKTQDQDDPPSFQTFIGDVSHTFFTWDDDDRGMTITRGGHSVVPD

B-factor: mean 28.75, std 11.04, range [13.72, 88.97]

Nearest PDB structures (foldseek):
  6ku8-assembly1_A  TM=1.006E+00  e=2.706E-37  Rhinovirus C
  7l8h-assembly1_A  TM=9.856E-01  e=3.198E-25  enterovirus D68
  8y2u-assembly1_B  TM=9.812E-01  e=1.588E-25  Coxsackievirus B4
  7dnc-assembly1_A  TM=9.805E-01  e=7.572E-25  Enterovirus A71
  7qub-assembly1_AAA  TM=9.827E-01  e=1.104E-24  Enterovirus A71

Organism: Human rhinovirus C (strain C15) (NCBI:txid1418033)

Sequence (177 aa):
HEFVRALIKRNCHVITTSKGEFNMLGIHDNCAVVPTHAECGDSVTIDGREVRVLKQCILTDTNDTDTEITLLWLDQNEKFRDIRRFIPEHQREWSNMHLATNVTKFPMLDVEVGTVIPYGEVNLSGNPTCRLLKYNYPTKPGQCGGVIANTGNIVAIHVGGNGRVGYGAALLRKYFA